Protein AF-A0A226D0B5-F1 (afdb_monomer_lite)

pLDDT: mean 80.81, std 23.77, range [35.12, 98.88]

InterPro domains:
  IPR019545 DM13 domain [PF10517] (75-176)
  IPR019545 DM13 domain [PS51549] (74-177)
  IPR019545 DM13 domain [SM00686] (78-183)
  IPR052126 Spindle_Organization_and_Thrombomodulin [PTHR24036] (70-185)

Sequence (186 aa):
MLSSLLLLPRGAVLAVGVALLVAVVVDGGVRRSPRAAKPQHHQLLITEYVSLPQPAVSPLLLAASPIATPVIIGQFTGLAHKVSSGTVTIKDSRTISIKNFNYDGAGPDAYFLVGTGEPNAQGRKIPNENGGYEVLEGYENQDIELLLPADLTWKDVDYLSVYCISFHHNFGYIQIPKGINVPEYQ

Structure (mmCIF, N/CA/C/O backbone):
data_AF-A0A226D0B5-F1
#
_entry.id   AF-A0A226D0B5-F1
#
loop_
_atom_site.group_PDB
_atom_site.id
_atom_site.type_symbol
_atom_site.label_atom_id
_atom_site.label_alt_id
_atom_site.label_comp_id
_atom_site.label_asym_id
_atom_site.label_entity_id
_atom_site.label_seq_id
_atom_site.pdbx_PDB_ins_code
_atom_site.Cartn_x
_atom_site.Cartn_y
_atom_site.Cartn_z
_atom_site.occupancy
_atom_site.B_iso_or_equiv
_atom_site.auth_seq_id
_atom_site.auth_comp_id
_atom_site.auth_asym_id
_atom_site.auth_atom_id
_atom_site.pdbx_PDB_model_num
ATOM 1 N N . MET A 1 1 ? -67.988 -27.407 1.654 1.00 41.31 1 MET A N 1
ATOM 2 C CA . MET A 1 1 ? -67.522 -28.379 2.663 1.00 41.31 1 MET A CA 1
ATOM 3 C C . MET A 1 1 ? -66.496 -27.689 3.550 1.00 41.31 1 MET A C 1
ATOM 5 O O . MET A 1 1 ? -65.660 -27.001 2.991 1.00 41.31 1 MET A O 1
ATOM 9 N N . LEU A 1 2 ? -66.690 -27.811 4.872 1.00 39.16 2 LEU A N 1
ATOM 10 C CA . LEU A 1 2 ? -65.828 -27.549 6.050 1.00 39.16 2 LEU A CA 1
ATOM 11 C C . LEU A 1 2 ? -64.667 -26.529 5.937 1.00 39.16 2 LEU A C 1
ATOM 13 O O . LEU A 1 2 ? -63.809 -26.653 5.079 1.00 39.16 2 LEU A O 1
ATOM 17 N N . SER A 1 3 ? -64.618 -25.460 6.744 1.00 38.12 3 SER A N 1
ATOM 18 C CA . SER A 1 3 ? -64.330 -25.391 8.203 1.00 38.12 3 SER A CA 1
ATOM 19 C C . SER A 1 3 ? -62.935 -25.867 8.619 1.00 38.12 3 SER A C 1
ATOM 21 O O . SER A 1 3 ? -62.661 -27.061 8.548 1.00 38.12 3 SER A O 1
ATOM 23 N N . SER A 1 4 ? -62.132 -24.922 9.139 1.00 41.25 4 SER A N 1
ATOM 24 C CA . SER A 1 4 ? -61.188 -24.968 10.293 1.00 41.25 4 SER A CA 1
ATOM 25 C C . SER A 1 4 ? -60.222 -23.779 10.119 1.00 41.25 4 SER A C 1
ATOM 27 O O . SER A 1 4 ? -59.439 -23.778 9.180 1.00 41.25 4 SER A O 1
ATOM 29 N N . LEU A 1 5 ? -60.351 -22.617 10.769 1.00 47.66 5 LEU A N 1
ATOM 30 C CA . LEU A 1 5 ? -60.228 -22.269 12.194 1.00 47.66 5 LEU A CA 1
ATOM 31 C C . LEU A 1 5 ? -58.980 -22.850 12.889 1.00 47.66 5 LEU A C 1
ATOM 33 O O . LEU A 1 5 ? -58.982 -24.012 13.279 1.00 47.66 5 LEU A O 1
ATOM 37 N N . LEU A 1 6 ? -57.971 -21.997 13.116 1.00 40.81 6 LEU A N 1
ATOM 38 C CA . LEU A 1 6 ? -56.987 -22.121 14.199 1.00 40.81 6 LEU A CA 1
ATOM 39 C C . LEU A 1 6 ? -56.583 -20.720 14.722 1.00 40.81 6 LEU A C 1
ATOM 41 O O . LEU A 1 6 ? -56.669 -19.725 14.007 1.00 40.81 6 LEU A O 1
ATOM 45 N N . LEU A 1 7 ? -56.221 -20.676 16.004 1.00 39.78 7 LEU A N 1
ATOM 46 C CA . LEU A 1 7 ? -56.332 -19.597 17.000 1.00 39.78 7 LEU A CA 1
ATOM 47 C C . LEU A 1 7 ? -55.000 -18.843 17.295 1.00 39.78 7 LEU A C 1
ATOM 49 O O . LEU A 1 7 ? -54.001 -19.521 17.483 1.00 39.78 7 LEU A O 1
ATOM 53 N N . LEU A 1 8 ? -55.075 -17.498 17.461 1.00 42.72 8 LEU A N 1
ATOM 54 C CA . LEU A 1 8 ? -54.523 -16.563 18.511 1.00 42.72 8 LEU A CA 1
ATOM 55 C C . LEU A 1 8 ? -53.014 -16.579 18.940 1.00 42.72 8 LEU A C 1
ATOM 57 O O . LEU A 1 8 ? -52.390 -17.620 18.789 1.00 42.72 8 LEU A O 1
ATOM 61 N N . PRO A 1 9 ? -52.401 -15.484 19.511 1.00 46.22 9 PRO A N 1
ATOM 62 C CA . PRO A 1 9 ? -52.933 -14.514 20.514 1.00 46.22 9 PRO A CA 1
ATOM 63 C C . PRO A 1 9 ? -52.706 -12.996 20.238 1.00 46.22 9 PRO A C 1
ATOM 65 O O . PRO A 1 9 ? -51.761 -12.591 19.578 1.00 46.22 9 PRO A O 1
ATOM 68 N N . ARG A 1 10 ? -53.683 -12.121 20.545 1.00 50.03 10 ARG A N 1
ATOM 69 C CA . ARG A 1 10 ? -53.857 -11.252 21.748 1.00 50.03 10 ARG A CA 1
ATOM 70 C C . ARG A 1 10 ? -52.667 -10.346 22.116 1.00 50.03 10 ARG A C 1
ATOM 72 O O . ARG A 1 10 ? -51.724 -10.805 22.746 1.00 50.03 10 ARG A O 1
ATOM 79 N N . GLY A 1 11 ? -52.813 -9.038 21.865 1.00 46.03 11 GLY A N 1
ATOM 80 C CA . GLY A 1 11 ? -51.954 -8.010 22.467 1.00 46.03 11 GLY A CA 1
ATOM 81 C C . GLY A 1 11 ? -51.978 -6.640 21.784 1.00 46.03 11 GLY A C 1
ATOM 82 O O . GLY A 1 11 ? -50.940 -6.176 21.341 1.00 46.03 11 GLY A O 1
ATOM 83 N N . ALA A 1 12 ? -53.133 -5.975 21.699 1.00 45.69 12 ALA A N 1
ATOM 84 C CA . ALA A 1 12 ? -53.183 -4.542 21.399 1.00 45.69 12 ALA A CA 1
ATOM 85 C C . ALA A 1 12 ? -54.279 -3.904 22.255 1.00 45.69 12 ALA A C 1
ATOM 87 O O . ALA A 1 12 ? -55.467 -4.045 21.969 1.00 45.69 12 ALA A O 1
ATOM 88 N N . VAL A 1 13 ? -53.881 -3.255 23.350 1.00 41.09 13 VAL A N 1
ATOM 89 C CA . VAL A 1 13 ? -54.774 -2.378 24.109 1.00 41.09 13 VAL A CA 1
ATOM 90 C C . VAL A 1 13 ? -54.622 -0.986 23.516 1.00 41.09 13 VAL A C 1
ATOM 92 O O . VAL A 1 13 ? -53.577 -0.351 23.622 1.00 41.09 13 VAL A O 1
ATOM 95 N N . LEU A 1 14 ? -55.681 -0.564 22.834 1.00 36.75 14 LEU A N 1
ATOM 96 C CA . LEU A 1 14 ? -55.874 0.769 22.292 1.00 36.75 14 LEU A CA 1
ATOM 97 C C . LEU A 1 14 ? -56.015 1.747 23.471 1.00 36.75 14 LEU A C 1
ATOM 99 O O . LEU A 1 14 ? -56.958 1.636 24.255 1.00 36.75 14 LEU A O 1
ATOM 103 N N . ALA A 1 15 ? -55.082 2.685 23.625 1.00 42.16 15 ALA A N 1
ATOM 104 C CA . ALA A 1 15 ? -55.216 3.755 24.606 1.00 42.16 15 ALA A CA 1
ATOM 105 C C . ALA A 1 15 ? -56.269 4.762 24.113 1.00 42.16 15 ALA A C 1
ATOM 107 O O . ALA A 1 15 ? -56.034 5.511 23.168 1.00 42.16 15 ALA A O 1
ATOM 108 N N . VAL A 1 16 ? -57.438 4.761 24.755 1.00 42.31 16 VAL A N 1
ATOM 109 C CA . VAL A 1 16 ? -58.465 5.804 24.635 1.00 42.31 16 VAL A CA 1
ATOM 110 C C . VAL A 1 16 ? -58.532 6.534 25.976 1.00 42.31 16 VAL A C 1
ATOM 112 O O . VAL A 1 16 ? -58.774 5.911 27.006 1.00 42.31 16 VAL A O 1
ATOM 115 N N . GLY A 1 17 ? -58.323 7.848 25.966 1.00 35.12 17 GLY A N 1
ATOM 116 C CA . GLY A 1 17 ? -58.452 8.726 27.137 1.00 35.12 17 GLY A CA 1
ATOM 117 C C . GLY A 1 17 ? -58.309 10.184 26.700 1.00 35.12 17 GLY A C 1
ATOM 118 O O . GLY A 1 17 ? -57.200 10.692 26.630 1.00 35.12 17 GLY A O 1
ATOM 119 N N . VAL A 1 18 ? -59.334 10.739 26.046 1.00 38.88 18 VAL A N 1
ATOM 120 C CA . VAL A 1 18 ? -60.347 11.660 26.608 1.00 38.88 18 VAL A CA 1
ATOM 121 C C . VAL A 1 18 ? -59.739 12.985 27.085 1.00 38.88 18 VAL A C 1
ATOM 123 O O . VAL A 1 18 ? -59.138 13.084 28.149 1.00 38.88 18 VAL A O 1
ATOM 126 N N . ALA A 1 19 ? -59.944 14.009 26.253 1.00 42.47 19 ALA A N 1
ATOM 127 C CA . ALA A 1 19 ? -59.617 15.405 26.497 1.00 42.47 19 ALA A CA 1
ATOM 128 C C . ALA A 1 19 ? -60.553 16.031 27.545 1.00 42.47 19 ALA A C 1
ATOM 130 O O . ALA A 1 19 ? -61.762 15.800 27.503 1.00 42.47 19 ALA A O 1
ATOM 131 N N . LEU A 1 20 ? -60.017 16.894 28.416 1.00 38.34 20 LEU A N 1
ATOM 132 C CA . LEU A 1 20 ? -60.822 17.838 29.192 1.00 38.34 20 LEU A CA 1
ATOM 133 C C . LEU A 1 20 ? -60.446 19.270 28.800 1.00 38.34 20 LEU A C 1
ATOM 135 O O . LEU A 1 20 ? -59.337 19.740 29.042 1.00 38.34 20 LEU A O 1
ATOM 139 N N . LEU A 1 21 ? -61.402 19.928 28.150 1.00 38.84 21 LEU A N 1
ATOM 140 C CA . LEU A 1 21 ? -61.381 21.328 27.750 1.00 38.84 21 LEU A CA 1
ATOM 141 C C . LEU A 1 21 ? -61.688 22.187 28.987 1.00 38.84 21 LEU A C 1
ATOM 143 O O . LEU A 1 21 ? -62.732 22.000 29.609 1.00 38.84 21 LEU A O 1
ATOM 147 N N . VAL A 1 22 ? -60.822 23.139 29.339 1.00 41.59 22 VAL A N 1
ATOM 148 C CA . VAL A 1 22 ? -61.142 24.172 30.338 1.00 41.59 22 VAL A CA 1
ATOM 149 C C . VAL A 1 22 ? -61.440 25.464 29.586 1.00 41.59 22 VAL A C 1
ATOM 151 O O . VAL A 1 22 ? -60.531 26.121 29.085 1.00 41.59 22 VAL A O 1
ATOM 154 N N . ALA A 1 23 ? -62.720 25.819 29.479 1.00 44.62 23 ALA A N 1
ATOM 155 C CA . ALA A 1 23 ? -63.137 27.145 29.037 1.00 44.62 23 ALA A CA 1
ATOM 156 C C . ALA A 1 23 ? -63.203 28.071 30.261 1.00 44.62 23 ALA A C 1
ATOM 158 O O . ALA A 1 23 ? -63.994 27.842 31.174 1.00 44.62 23 ALA A O 1
ATOM 159 N N . VAL A 1 24 ? -62.371 29.113 30.278 1.00 41.84 24 VAL A N 1
ATOM 160 C CA . VAL A 1 24 ? -62.454 30.217 31.243 1.00 41.84 24 VAL A CA 1
ATOM 161 C C . VAL A 1 24 ? -63.237 31.349 30.577 1.00 41.84 24 VAL A C 1
ATOM 163 O O . VAL A 1 24 ? -62.773 31.927 29.598 1.00 41.84 24 VAL A O 1
ATOM 166 N N . VAL A 1 25 ? -64.429 31.656 31.089 1.00 47.19 25 VAL A N 1
ATOM 167 C CA . VAL A 1 25 ? -65.210 32.852 30.730 1.00 47.19 25 VAL A CA 1
ATOM 168 C C . VAL A 1 25 ? -65.090 33.840 31.888 1.00 47.19 25 VAL A C 1
ATOM 170 O O . VAL A 1 25 ? -65.386 33.481 33.026 1.00 47.19 25 VAL A O 1
ATOM 173 N N . VAL A 1 26 ? -64.642 35.067 31.604 1.00 41.56 26 VAL A N 1
ATOM 174 C CA . VAL A 1 26 ? -64.504 36.153 32.588 1.00 41.56 26 VAL A CA 1
ATOM 175 C C . VAL A 1 26 ? -65.587 37.214 32.373 1.00 41.56 26 VAL A C 1
ATOM 177 O O . VAL A 1 26 ? -65.660 37.832 31.318 1.00 41.56 26 VAL A O 1
ATOM 180 N N . ASP A 1 27 ? -66.394 37.337 33.427 1.00 40.62 27 ASP A N 1
ATOM 181 C CA . ASP A 1 27 ? -67.121 38.456 34.050 1.00 40.62 27 ASP A CA 1
ATOM 182 C C . ASP A 1 27 ? -67.780 39.608 33.265 1.00 40.62 27 ASP A C 1
ATOM 184 O O . ASP A 1 27 ? -67.204 40.251 32.390 1.00 40.62 27 ASP A O 1
ATOM 188 N N . GLY A 1 28 ? -68.971 39.970 33.760 1.00 37.59 28 GLY A N 1
ATOM 189 C CA . GLY A 1 28 ? -69.564 41.289 33.579 1.00 37.59 28 GLY A CA 1
ATOM 190 C C . GLY A 1 28 ? -71.066 41.352 33.880 1.00 37.59 28 GLY A C 1
ATOM 191 O O . GLY A 1 28 ? -71.871 41.200 32.968 1.00 37.59 28 GLY A O 1
ATOM 192 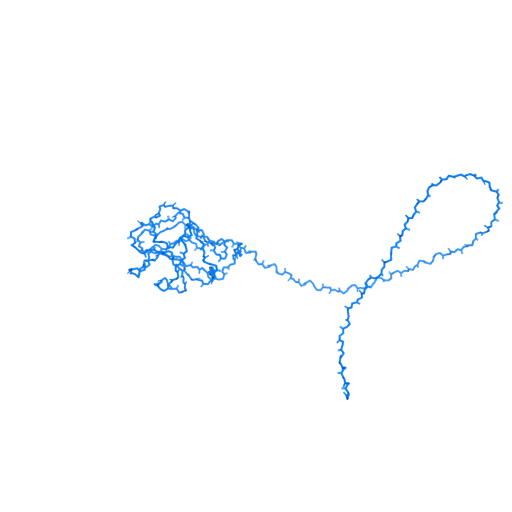N N . GLY A 1 29 ? -71.456 41.692 35.121 1.00 35.34 29 GLY A N 1
ATOM 193 C CA . GLY A 1 29 ? -72.685 42.486 35.341 1.00 35.34 29 GLY A CA 1
ATOM 194 C C . GLY A 1 29 ? -73.710 42.036 36.396 1.00 35.34 29 GLY A C 1
ATOM 195 O O . GLY A 1 29 ? -74.764 41.510 36.071 1.00 35.34 29 GLY A O 1
ATOM 196 N N . VAL A 1 30 ? -73.430 42.360 37.664 1.00 45.38 30 VAL A N 1
ATOM 197 C CA . VAL A 1 30 ? -74.308 42.965 38.702 1.00 45.38 30 VAL A CA 1
ATOM 198 C C . VAL A 1 30 ? -75.850 42.813 38.559 1.00 45.38 30 VAL A C 1
ATOM 200 O O . VAL A 1 30 ? -76.463 43.521 37.765 1.00 45.38 30 VAL A O 1
ATOM 203 N N . ARG A 1 31 ? -76.510 42.085 39.488 1.00 43.94 31 ARG A N 1
ATOM 204 C CA . ARG A 1 31 ? -77.449 42.620 40.525 1.00 43.94 31 ARG A CA 1
ATOM 205 C C . ARG A 1 31 ? -78.295 41.542 41.248 1.00 43.94 31 ARG A C 1
ATOM 207 O O . ARG A 1 31 ? -79.089 40.849 40.635 1.00 43.94 31 ARG A O 1
ATOM 214 N N . ARG A 1 32 ? -78.238 41.643 42.590 1.00 42.06 32 ARG A N 1
ATOM 215 C CA . ARG A 1 32 ? -79.270 41.404 43.636 1.00 42.06 32 ARG A CA 1
ATOM 216 C C . ARG A 1 32 ? -79.592 39.962 44.108 1.00 42.06 32 ARG A C 1
ATOM 218 O O . ARG A 1 32 ? -80.227 39.169 43.434 1.00 42.06 32 ARG A O 1
ATOM 225 N N . SER A 1 33 ? -79.204 39.746 45.373 1.00 44.16 33 SER A N 1
ATOM 226 C CA . SER A 1 33 ? -79.661 38.791 46.415 1.00 44.16 33 SER A CA 1
ATOM 227 C C . SER A 1 33 ? -81.192 38.828 46.668 1.00 44.16 33 SER A C 1
ATOM 229 O O . SER A 1 33 ? -81.802 39.777 46.167 1.00 44.16 33 SER A O 1
ATOM 231 N N . PRO A 1 34 ? -81.835 37.982 47.527 1.00 52.34 34 PRO A N 1
ATOM 232 C CA . PRO A 1 34 ? -81.396 36.782 48.289 1.00 52.34 34 PRO A CA 1
ATOM 233 C C . PRO A 1 34 ? -82.353 35.561 48.177 1.00 52.34 34 PRO A C 1
ATOM 235 O O . PRO A 1 34 ? -83.551 35.740 47.994 1.00 52.34 34 PRO A O 1
ATOM 238 N N . ARG A 1 35 ? -81.889 34.337 48.495 1.00 42.03 35 ARG A N 1
ATOM 239 C CA . ARG A 1 35 ? -82.441 33.508 49.604 1.00 42.03 35 ARG A CA 1
ATOM 240 C C . ARG A 1 35 ? -81.651 32.211 49.795 1.00 42.03 35 ARG A C 1
ATOM 242 O O . ARG A 1 35 ? -81.318 31.520 48.843 1.00 42.03 35 ARG A O 1
ATOM 249 N N . ALA A 1 36 ? -81.384 31.909 51.061 1.00 47.81 36 ALA A N 1
ATOM 250 C CA . ALA A 1 36 ? -80.623 30.770 51.547 1.00 47.81 36 ALA A CA 1
ATOM 251 C C . ALA A 1 36 ? -81.313 29.417 51.299 1.00 47.81 36 ALA A C 1
ATOM 253 O O . ALA A 1 36 ? -82.500 29.262 51.587 1.00 47.81 36 ALA A O 1
ATOM 254 N N . ALA A 1 37 ? -80.526 28.423 50.880 1.00 50.53 37 ALA A N 1
ATOM 255 C CA . ALA A 1 37 ? -80.849 27.006 50.995 1.00 50.53 37 ALA A CA 1
ATOM 256 C C . ALA A 1 37 ? -79.619 26.234 51.521 1.00 50.53 37 ALA A C 1
ATOM 258 O O . ALA A 1 37 ? -78.475 26.554 51.218 1.00 50.53 37 ALA A O 1
ATOM 259 N N . LYS A 1 38 ? -79.916 25.279 52.400 1.00 43.06 38 LYS A N 1
ATOM 260 C CA . LYS A 1 38 ? -79.102 24.600 53.425 1.00 43.06 38 LYS A CA 1
ATOM 261 C C . LYS A 1 38 ? -77.944 23.735 52.867 1.00 43.06 38 LYS A C 1
ATOM 263 O O . LYS A 1 38 ? -78.128 23.129 51.814 1.00 43.06 38 LYS A O 1
ATOM 268 N N . PRO A 1 39 ? -76.799 23.596 53.572 1.00 45.53 39 PRO A N 1
ATOM 269 C CA . PRO A 1 39 ? -75.673 22.794 53.094 1.00 45.53 39 PRO A CA 1
ATOM 270 C C . PRO A 1 39 ? -75.923 21.299 53.341 1.00 45.53 39 PRO A C 1
ATOM 272 O O . PRO A 1 39 ? -76.329 20.899 54.432 1.00 45.53 39 PRO A O 1
ATOM 275 N N . GLN A 1 40 ? -75.676 20.469 52.328 1.00 44.78 40 GLN A N 1
ATOM 276 C CA . GLN A 1 40 ? -75.661 19.009 52.439 1.00 44.78 40 GLN A CA 1
ATOM 277 C C . GLN A 1 40 ? -74.201 18.551 52.437 1.00 44.78 40 GLN A C 1
ATOM 279 O O . GLN A 1 40 ? -73.508 18.670 51.427 1.00 44.78 40 GLN A O 1
ATOM 284 N N . HIS A 1 41 ? -73.747 18.053 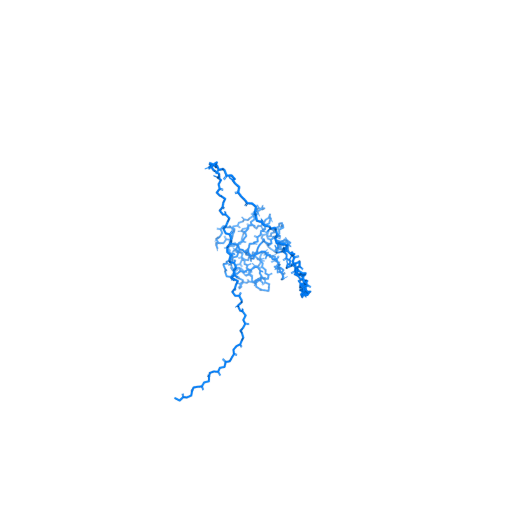53.586 1.00 52.19 41 HIS A N 1
ATOM 285 C CA . HIS A 1 41 ? -72.447 17.413 53.774 1.00 52.19 41 HIS A CA 1
ATOM 286 C C . HIS A 1 41 ? -72.266 16.274 52.763 1.00 52.19 41 HIS A C 1
ATOM 288 O O . HIS A 1 41 ? -72.920 15.243 52.882 1.00 52.19 41 HIS A O 1
ATOM 294 N N . HIS A 1 42 ? -71.362 16.438 51.798 1.00 48.31 42 HIS A N 1
ATOM 295 C CA . HIS A 1 42 ? -70.842 15.319 51.017 1.00 48.31 42 HIS A CA 1
ATOM 296 C C . HIS A 1 42 ? -69.380 15.112 51.396 1.00 48.31 42 HIS A C 1
ATOM 298 O O . HIS A 1 42 ? -68.488 15.857 50.998 1.00 48.31 42 HIS A O 1
ATOM 304 N N . GLN A 1 43 ? -69.180 14.107 52.245 1.00 57.09 43 GLN A N 1
ATOM 305 C CA . GLN A 1 43 ? -67.894 13.539 52.613 1.00 57.09 43 GLN A CA 1
ATOM 306 C C . GLN A 1 43 ? -67.198 13.031 51.340 1.00 57.09 43 GLN A C 1
ATOM 308 O O . GLN A 1 43 ? -67.706 12.118 50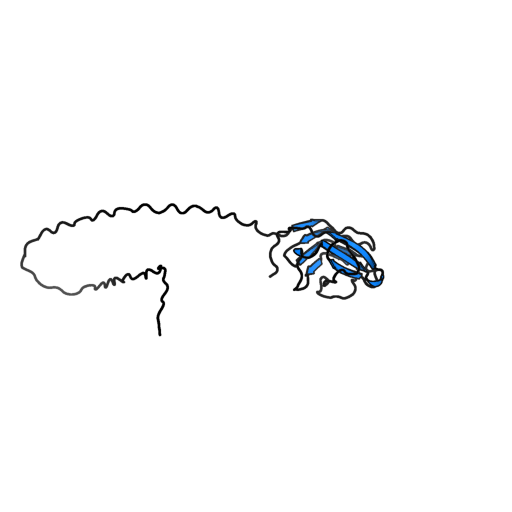.689 1.00 57.09 43 GLN A O 1
ATOM 313 N N . LEU A 1 44 ? -66.046 13.605 50.976 1.00 55.06 44 LEU A N 1
ATOM 314 C CA . LEU A 1 44 ? -65.191 13.024 49.940 1.00 55.06 44 LEU A CA 1
ATOM 315 C C . LEU A 1 44 ? -64.559 11.738 50.487 1.00 55.06 44 LEU A C 1
ATOM 317 O O . LEU A 1 44 ? -63.838 11.765 51.486 1.00 55.06 44 LEU A O 1
ATOM 321 N N . LEU A 1 45 ? -64.830 10.618 49.820 1.00 57.53 45 LEU A N 1
ATOM 322 C CA . LEU A 1 45 ? -64.115 9.364 50.017 1.00 57.53 45 LEU A CA 1
ATOM 323 C C . LEU A 1 45 ? -62.798 9.443 49.238 1.00 57.53 45 LEU A C 1
ATOM 325 O O . LEU A 1 45 ? -62.789 9.444 48.008 1.00 57.53 45 LEU A O 1
ATOM 329 N N . ILE A 1 46 ? -61.684 9.532 49.961 1.00 56.28 46 ILE A N 1
ATOM 330 C CA . ILE A 1 46 ? -60.349 9.329 49.400 1.00 56.28 46 ILE A CA 1
ATOM 331 C C . ILE A 1 46 ? -60.220 7.853 49.014 1.00 56.28 46 ILE A C 1
ATOM 333 O O . ILE A 1 46 ? -60.300 6.966 49.857 1.00 56.28 46 ILE A O 1
ATOM 337 N N . THR A 1 47 ? -60.093 7.579 47.718 1.00 54.31 47 THR A N 1
ATOM 338 C CA . THR A 1 47 ? -59.808 6.223 47.240 1.00 54.31 47 THR A CA 1
ATOM 339 C C . THR A 1 47 ? -58.305 6.012 47.348 1.00 54.31 47 THR A C 1
ATOM 341 O O . THR A 1 47 ? -57.537 6.695 46.670 1.00 54.31 47 THR A O 1
ATOM 344 N N . GLU A 1 48 ? -57.878 5.108 48.226 1.00 60.81 48 GLU A N 1
ATOM 345 C CA . GLU A 1 48 ? -56.477 4.710 48.323 1.00 60.81 48 GLU A CA 1
ATOM 346 C C . GLU A 1 48 ? -56.064 3.964 47.050 1.00 60.81 48 GLU A C 1
ATOM 348 O O . GLU A 1 48 ? -56.647 2.948 46.669 1.00 60.81 48 GLU A O 1
ATOM 353 N N . TYR A 1 49 ? -55.061 4.503 46.363 1.00 60.62 49 TYR A N 1
ATOM 354 C CA . TYR A 1 49 ? -54.501 3.921 45.152 1.00 60.62 49 TYR A CA 1
ATOM 355 C C . TYR A 1 49 ? -53.440 2.889 45.560 1.00 60.62 49 TYR A C 1
ATOM 357 O O . TYR A 1 49 ? -52.319 3.243 45.925 1.00 60.62 49 TYR A O 1
ATOM 365 N N . VAL A 1 50 ? -53.798 1.604 45.551 1.00 59.34 50 VAL A N 1
ATOM 366 C CA . VAL A 1 50 ? -52.864 0.508 45.853 1.00 59.34 50 VAL A CA 1
ATOM 367 C C . VAL A 1 50 ? -51.863 0.379 44.701 1.00 59.34 50 VAL A C 1
ATOM 369 O O . VAL A 1 50 ? -52.228 0.021 43.582 1.00 59.34 50 VAL A O 1
ATOM 372 N N . SER A 1 51 ? -50.595 0.697 44.967 1.00 64.12 51 SER A N 1
ATOM 373 C CA . SER A 1 51 ? -49.505 0.578 43.993 1.00 64.12 51 SER A CA 1
ATOM 374 C C . SER A 1 51 ? -49.200 -0.897 43.710 1.00 64.12 51 SER A C 1
ATOM 376 O O . SER A 1 51 ? -48.823 -1.644 44.614 1.00 64.12 51 SER A O 1
ATOM 378 N N . LEU A 1 52 ? -49.375 -1.328 42.459 1.00 70.12 52 LEU A N 1
ATOM 379 C CA . LEU A 1 52 ? -48.982 -2.665 42.008 1.00 70.12 52 LEU A CA 1
ATOM 380 C C . LEU A 1 52 ? -47.446 -2.759 41.921 1.00 70.12 52 LEU A C 1
ATOM 382 O O . LEU A 1 52 ? -46.818 -1.840 41.387 1.00 70.12 52 LEU A O 1
ATOM 386 N N . PRO A 1 53 ? -46.819 -3.859 42.383 1.00 66.25 53 PRO A N 1
ATOM 387 C CA . PRO A 1 53 ? -45.382 -4.053 42.232 1.00 66.25 53 PRO A CA 1
ATOM 388 C C . PRO A 1 53 ? -45.034 -4.166 40.743 1.00 66.25 53 PRO A C 1
ATOM 390 O O . PRO A 1 53 ? -45.559 -5.026 40.034 1.00 66.25 53 PRO A O 1
ATOM 393 N N . GLN A 1 54 ? -44.159 -3.283 40.256 1.00 68.88 54 GLN A N 1
ATOM 394 C CA . GLN A 1 54 ? -43.677 -3.357 38.877 1.00 68.88 54 GLN A CA 1
ATOM 395 C C . GLN A 1 54 ? -42.839 -4.633 38.685 1.00 68.88 54 GLN A C 1
ATOM 397 O O . GLN A 1 54 ? -42.039 -4.964 39.566 1.00 68.88 54 GLN A O 1
ATOM 402 N N . PRO A 1 55 ? -42.988 -5.362 37.561 1.00 61.84 55 PRO A N 1
ATOM 403 C CA . PRO A 1 55 ? -42.130 -6.502 37.280 1.00 61.84 55 PRO A CA 1
ATOM 404 C C . PRO A 1 55 ? -40.689 -6.010 37.130 1.00 61.84 55 PRO A C 1
ATOM 406 O O . PRO A 1 55 ? -40.424 -5.049 36.408 1.00 61.84 55 PRO A O 1
ATOM 409 N N . ALA A 1 56 ? -39.762 -6.672 37.823 1.00 69.88 56 ALA A N 1
ATOM 410 C CA . ALA A 1 56 ? -38.337 -6.414 37.701 1.00 69.88 56 ALA A CA 1
ATOM 411 C C . ALA A 1 56 ? -37.900 -6.702 36.257 1.00 69.88 56 ALA A C 1
ATOM 413 O O . ALA A 1 56 ? -37.673 -7.849 35.876 1.00 69.88 56 ALA A O 1
ATOM 414 N N . VAL A 1 57 ? -37.812 -5.655 35.439 1.00 65.94 57 VAL A N 1
ATOM 415 C CA . VAL A 1 57 ? -37.125 -5.716 34.152 1.00 65.94 57 VAL A CA 1
ATOM 416 C C . VAL A 1 57 ? -35.664 -6.031 34.446 1.00 65.94 57 VAL A C 1
ATOM 418 O O . VAL A 1 57 ? -34.956 -5.233 35.057 1.00 65.94 57 VAL A O 1
ATOM 421 N N . SER A 1 58 ? -35.222 -7.236 34.084 1.00 60.41 58 SER A N 1
ATOM 422 C CA . SER A 1 58 ? -33.812 -7.595 34.184 1.00 60.41 58 SER A CA 1
ATOM 423 C C . SER A 1 58 ? -33.001 -6.560 33.403 1.00 60.41 58 SER A C 1
ATOM 425 O O . SER A 1 58 ? -33.310 -6.334 32.229 1.00 60.41 58 SER A O 1
ATOM 427 N N . PRO A 1 59 ? -31.980 -5.924 34.004 1.00 62.66 59 PRO A N 1
ATOM 428 C CA . PRO A 1 59 ? -31.058 -5.105 33.245 1.00 62.66 59 PRO A CA 1
ATOM 429 C C . PRO A 1 59 ? -30.235 -6.073 32.400 1.00 62.66 59 PRO A C 1
ATOM 431 O O . PRO A 1 59 ? -29.233 -6.625 32.851 1.00 62.66 59 PRO A O 1
ATOM 434 N N . LEU A 1 60 ? -30.711 -6.355 31.187 1.00 61.22 60 LEU A N 1
ATOM 435 C CA . LEU A 1 60 ? -29.895 -6.998 30.175 1.00 61.22 60 LEU A CA 1
ATOM 436 C C . LEU A 1 60 ? -28.715 -6.048 29.974 1.00 61.22 60 LEU A C 1
ATOM 438 O O . LEU A 1 60 ? -28.893 -4.922 29.510 1.00 61.22 60 LEU A O 1
ATOM 442 N N . LEU A 1 61 ? -27.542 -6.466 30.442 1.00 57.88 61 LEU A N 1
ATOM 443 C CA . LEU A 1 61 ? -26.297 -5.731 30.316 1.00 57.88 61 LEU A CA 1
ATOM 444 C C . LEU A 1 61 ? -26.102 -5.410 28.833 1.00 57.88 61 LEU A C 1
ATOM 446 O O . LEU A 1 61 ? -25.759 -6.288 28.043 1.00 57.88 61 LEU A O 1
ATOM 450 N N . LEU A 1 62 ? -26.372 -4.162 28.451 1.00 59.62 62 LEU A N 1
ATOM 451 C CA . LEU A 1 62 ? -26.036 -3.638 27.140 1.00 59.62 62 LEU A CA 1
ATOM 452 C C . LEU A 1 62 ? -24.510 -3.564 27.106 1.00 59.62 62 LEU A C 1
ATOM 454 O O . LEU A 1 62 ? -23.917 -2.553 27.476 1.00 59.62 62 LEU A O 1
ATOM 458 N N . ALA A 1 63 ? -23.861 -4.674 26.759 1.00 61.50 63 ALA A N 1
ATOM 459 C CA . ALA A 1 63 ? -22.455 -4.659 26.415 1.00 61.50 63 ALA A CA 1
ATOM 460 C C . ALA A 1 63 ? -22.327 -3.702 25.226 1.00 61.50 63 ALA A C 1
ATOM 462 O O . ALA A 1 63 ? -22.780 -4.012 24.125 1.00 61.50 63 ALA A O 1
ATOM 463 N N . ALA A 1 64 ? -21.803 -2.501 25.467 1.00 61.62 64 ALA A N 1
ATOM 464 C CA . ALA A 1 64 ? -21.494 -1.573 24.396 1.00 61.62 64 ALA A CA 1
ATOM 465 C C . ALA A 1 64 ? -20.493 -2.275 23.471 1.00 61.62 64 ALA A C 1
ATOM 467 O O . ALA A 1 64 ? -19.397 -2.633 23.908 1.00 61.62 64 ALA A O 1
ATOM 468 N N . SER A 1 65 ? -20.883 -2.528 22.218 1.00 60.31 65 SER A N 1
ATOM 469 C CA . SER A 1 65 ? -19.951 -3.004 21.197 1.00 60.31 65 SER A CA 1
ATOM 470 C C . SER A 1 65 ? -18.740 -2.066 21.168 1.00 60.31 65 SER A C 1
ATOM 472 O O . SER A 1 65 ? -18.933 -0.848 21.259 1.00 60.31 65 SER A O 1
ATOM 474 N N . PRO A 1 66 ? -17.503 -2.587 21.075 1.00 73.75 66 PRO A N 1
ATOM 475 C CA . PRO A 1 66 ? -16.323 -1.735 21.031 1.00 73.75 66 PRO A CA 1
ATOM 476 C C . PRO A 1 66 ? -16.470 -0.740 19.878 1.00 73.75 66 PRO A C 1
ATOM 478 O O . PRO A 1 66 ? -16.714 -1.140 18.738 1.00 73.75 66 PRO A O 1
ATOM 481 N N . ILE A 1 67 ? -16.357 0.553 20.194 1.00 79.62 67 ILE A N 1
ATOM 482 C CA . ILE A 1 67 ? -16.439 1.633 19.209 1.00 79.62 67 ILE A CA 1
ATOM 483 C C . ILE A 1 67 ? -15.353 1.375 18.166 1.00 79.62 67 ILE A C 1
ATOM 485 O O . ILE A 1 67 ? -14.183 1.227 18.513 1.00 79.62 67 ILE A O 1
ATOM 489 N N . ALA A 1 68 ? -15.756 1.268 16.904 1.00 91.69 68 ALA A N 1
ATOM 490 C CA . ALA A 1 68 ? -14.831 1.036 15.810 1.00 91.69 68 ALA A CA 1
ATOM 491 C C . ALA A 1 68 ? -13.954 2.282 15.602 1.00 91.69 68 ALA A C 1
ATOM 493 O O . ALA A 1 68 ? -14.465 3.403 15.562 1.00 91.69 68 ALA A O 1
ATOM 494 N N . THR A 1 69 ? -12.638 2.101 15.491 1.00 93.69 69 THR A N 1
ATOM 495 C CA . THR A 1 69 ? -11.664 3.205 15.403 1.00 93.69 69 THR A CA 1
ATOM 496 C C . THR A 1 69 ? -10.584 2.908 14.370 1.00 93.69 69 THR A C 1
ATOM 498 O O . THR A 1 69 ? -10.322 1.734 14.111 1.00 93.69 69 THR A O 1
ATOM 501 N N . PRO A 1 70 ? -9.901 3.931 13.824 1.00 96.69 70 PRO A N 1
ATOM 502 C CA . PRO A 1 70 ? -8.709 3.721 13.011 1.00 96.69 70 PRO A CA 1
ATOM 503 C C . PRO A 1 70 ? -7.647 2.878 13.733 1.00 96.69 70 PRO A C 1
ATOM 505 O O . PRO A 1 70 ? -7.453 3.020 14.942 1.00 96.69 70 PRO A O 1
ATOM 508 N N . VAL A 1 71 ? -6.939 2.026 12.990 1.00 97.69 71 VAL A N 1
ATOM 509 C CA . VAL A 1 71 ? -5.941 1.086 13.525 1.00 97.69 71 VAL A CA 1
ATOM 510 C C . VAL A 1 71 ? -4.588 1.314 12.858 1.00 97.69 71 VAL A C 1
ATOM 512 O O . VAL A 1 71 ? -4.482 1.259 11.635 1.00 97.69 71 VAL A O 1
ATOM 515 N N . ILE A 1 72 ? -3.541 1.526 13.658 1.00 98.38 72 ILE A N 1
ATOM 516 C CA . ILE A 1 72 ? -2.150 1.579 13.184 1.00 98.38 72 ILE A CA 1
ATOM 517 C C . ILE A 1 72 ? -1.630 0.150 13.017 1.00 98.38 72 ILE A C 1
ATOM 519 O O . ILE A 1 72 ? -1.717 -0.645 13.952 1.00 98.38 72 ILE A O 1
ATOM 523 N N . ILE A 1 73 ? -1.063 -0.163 11.851 1.00 98.25 73 ILE A N 1
ATOM 524 C CA . ILE A 1 73 ? -0.624 -1.526 11.502 1.00 98.25 73 ILE A CA 1
ATOM 525 C C . ILE A 1 73 ? 0.887 -1.651 11.257 1.00 98.25 73 ILE A C 1
ATOM 527 O O . ILE A 1 73 ? 1.377 -2.738 10.969 1.00 98.25 73 ILE A O 1
ATOM 531 N N . GLY A 1 74 ? 1.642 -0.560 11.411 1.00 98.31 74 GLY A N 1
ATOM 532 C CA . GLY A 1 74 ? 3.099 -0.558 11.280 1.00 98.31 74 GLY A CA 1
ATOM 533 C C . GLY A 1 74 ? 3.570 0.231 10.067 1.00 98.31 74 GLY A C 1
ATOM 534 O O . GLY A 1 74 ? 3.139 1.363 9.877 1.00 98.31 74 GLY A O 1
ATOM 535 N N . GLN A 1 75 ? 4.504 -0.335 9.306 1.00 98.69 75 GLN A N 1
ATOM 536 C CA . GLN A 1 75 ? 5.193 0.305 8.179 1.00 98.69 75 GLN A CA 1
ATOM 537 C C . GLN A 1 75 ? 5.423 -0.734 7.072 1.00 98.69 75 GLN A C 1
ATOM 539 O O . GLN A 1 75 ? 5.403 -1.938 7.344 1.00 98.69 75 GLN A O 1
ATOM 544 N N . PHE A 1 76 ? 5.659 -0.292 5.837 1.00 98.75 76 PHE A N 1
ATOM 545 C CA . PHE A 1 76 ? 6.022 -1.192 4.743 1.00 98.75 76 PHE A CA 1
ATOM 546 C C . PHE A 1 76 ? 7.346 -1.909 5.022 1.00 98.75 76 PHE A C 1
ATOM 548 O O . PHE A 1 76 ? 8.351 -1.296 5.383 1.00 98.75 76 PHE A O 1
ATOM 555 N N . THR A 1 77 ? 7.358 -3.214 4.769 1.00 98.75 77 THR A N 1
ATOM 556 C CA . THR A 1 77 ? 8.579 -4.003 4.616 1.00 98.75 77 THR A CA 1
ATOM 557 C C . THR A 1 77 ? 9.070 -3.848 3.183 1.00 98.75 77 THR A C 1
ATOM 559 O O . THR A 1 77 ? 8.449 -4.356 2.248 1.00 98.75 77 THR A O 1
ATOM 562 N N . GLY A 1 78 ? 10.174 -3.125 3.007 1.00 98.50 78 GLY A N 1
ATOM 563 C CA . GLY A 1 78 ? 10.838 -2.963 1.717 1.00 98.50 78 GLY A CA 1
ATOM 564 C C . GLY A 1 78 ? 11.661 -4.186 1.329 1.00 98.50 78 GLY A C 1
ATOM 565 O O . GLY A 1 78 ? 12.422 -4.702 2.145 1.00 98.50 78 GLY A O 1
ATOM 566 N N . LEU A 1 79 ? 11.537 -4.624 0.077 1.00 98.38 79 LEU A N 1
ATOM 567 C CA . LEU A 1 79 ? 12.307 -5.736 -0.493 1.00 98.38 79 LEU A CA 1
ATOM 568 C C . LEU A 1 79 ? 13.197 -5.278 -1.655 1.00 98.38 79 LEU A C 1
ATOM 570 O O . LEU A 1 79 ? 14.308 -5.774 -1.822 1.00 98.38 79 LEU A O 1
ATOM 574 N N . ALA A 1 80 ? 12.725 -4.313 -2.444 1.00 98.19 80 ALA A N 1
ATOM 575 C CA . ALA A 1 80 ? 13.439 -3.742 -3.575 1.00 98.19 80 ALA A CA 1
ATOM 576 C C . ALA A 1 80 ? 12.954 -2.312 -3.857 1.00 98.19 80 ALA A C 1
ATOM 578 O O . ALA A 1 80 ? 11.985 -1.834 -3.268 1.00 98.19 80 ALA A O 1
ATOM 579 N N . HIS A 1 81 ? 13.642 -1.625 -4.771 1.00 98.25 81 HIS A N 1
ATOM 580 C CA . HIS A 1 81 ? 13.183 -0.359 -5.352 1.00 98.25 81 HIS A CA 1
ATOM 581 C C . HIS A 1 81 ? 12.834 0.747 -4.342 1.00 98.25 81 HIS A C 1
ATOM 583 O O . HIS A 1 81 ? 11.938 1.562 -4.552 1.00 98.25 81 HIS A O 1
ATOM 589 N N . LYS A 1 82 ? 13.541 0.750 -3.205 1.00 98.44 82 LYS A N 1
ATOM 590 C CA . LYS A 1 82 ? 13.379 1.712 -2.104 1.00 98.44 82 LYS A CA 1
ATOM 591 C C . LYS A 1 82 ? 11.952 1.810 -1.543 1.00 98.44 82 LYS A C 1
ATOM 593 O O . LYS A 1 82 ? 11.617 2.831 -0.943 1.00 98.44 82 LYS A O 1
ATOM 598 N N . VAL A 1 83 ? 11.143 0.753 -1.679 1.00 98.81 83 VAL A N 1
ATOM 599 C CA . VAL A 1 83 ? 9.816 0.712 -1.055 1.00 98.81 83 VAL A CA 1
ATOM 600 C C . VAL A 1 83 ? 9.968 0.818 0.456 1.00 98.81 83 VAL A C 1
ATOM 602 O O . VAL A 1 83 ? 10.593 -0.027 1.090 1.00 98.81 83 VAL A O 1
ATOM 605 N N . SER A 1 84 ? 9.420 1.876 1.035 1.00 98.81 84 SER A N 1
ATOM 606 C CA . SER A 1 84 ? 9.417 2.109 2.478 1.00 98.81 84 SER A CA 1
ATOM 607 C C . SER A 1 84 ? 8.317 3.099 2.836 1.00 98.81 84 SER A C 1
ATOM 609 O O . SER A 1 84 ? 7.787 3.799 1.974 1.00 98.81 84 SER A O 1
ATOM 611 N N . SER A 1 85 ? 7.949 3.149 4.110 1.00 98.88 85 SER A N 1
ATOM 612 C CA . SER A 1 85 ? 6.981 4.116 4.612 1.00 98.88 85 SER A CA 1
ATOM 613 C C . SER A 1 85 ? 7.271 4.451 6.066 1.00 98.88 85 SER A C 1
ATOM 615 O O . SER A 1 85 ? 7.927 3.680 6.759 1.00 98.88 85 SER A O 1
ATOM 617 N N . GLY A 1 86 ? 6.706 5.556 6.538 1.00 98.75 86 GLY A N 1
ATOM 618 C CA . GLY A 1 86 ? 6.363 5.740 7.941 1.00 98.75 86 GLY A CA 1
ATOM 619 C C . GLY A 1 86 ? 5.089 4.969 8.304 1.00 98.75 86 GLY A C 1
ATOM 620 O O . GLY A 1 86 ? 4.783 3.916 7.738 1.00 98.75 86 GLY A O 1
ATOM 621 N N . THR A 1 87 ? 4.336 5.502 9.265 1.00 98.69 87 THR A N 1
ATOM 622 C CA . THR A 1 87 ? 3.141 4.858 9.824 1.00 98.69 87 THR A CA 1
ATOM 623 C C . THR A 1 87 ? 2.063 4.581 8.777 1.00 98.69 87 THR A C 1
ATOM 625 O O . THR A 1 87 ? 1.660 5.471 8.028 1.00 98.69 87 THR A O 1
ATOM 628 N N . VAL A 1 88 ? 1.535 3.359 8.804 1.00 98.88 88 VAL A N 1
ATOM 629 C CA . VAL A 1 88 ? 0.362 2.922 8.050 1.00 98.88 88 VAL A CA 1
ATOM 630 C C . VAL A 1 88 ? -0.822 2.746 8.997 1.00 98.88 88 VAL A C 1
ATOM 632 O O . VAL A 1 88 ? -0.717 2.065 10.022 1.00 98.88 88 VAL A O 1
ATOM 635 N N . THR A 1 89 ? -1.954 3.343 8.631 1.00 98.81 89 THR A N 1
ATOM 636 C CA . THR A 1 89 ? -3.185 3.354 9.426 1.00 98.81 89 THR A CA 1
ATOM 637 C C . THR A 1 89 ? -4.375 2.964 8.563 1.00 98.81 89 THR A C 1
ATOM 639 O O . THR A 1 89 ? -4.673 3.637 7.579 1.00 98.81 89 THR A O 1
ATOM 642 N N . ILE A 1 90 ? -5.108 1.930 8.964 1.00 98.69 90 ILE A N 1
ATOM 643 C CA . ILE A 1 90 ? -6.417 1.606 8.391 1.00 98.69 90 ILE A CA 1
ATOM 644 C C . ILE A 1 90 ? -7.441 2.547 9.025 1.00 98.69 90 ILE A C 1
ATOM 646 O O . ILE A 1 90 ? -7.629 2.517 10.242 1.00 98.69 90 ILE A O 1
ATOM 650 N N . LYS A 1 91 ? -8.059 3.417 8.223 1.00 98.38 91 LYS A N 1
ATOM 651 C CA . LYS A 1 91 ? -8.961 4.473 8.715 1.00 98.38 91 LYS A CA 1
ATOM 652 C C . LYS A 1 91 ? -10.393 3.970 8.878 1.00 98.38 91 LYS A C 1
ATOM 654 O O . LYS A 1 91 ? -11.025 4.256 9.890 1.00 98.38 91 LYS A O 1
ATOM 659 N N . ASP A 1 92 ? -10.864 3.215 7.895 1.00 98.38 92 ASP A N 1
ATOM 660 C CA . ASP A 1 92 ? -12.205 2.633 7.804 1.00 98.38 92 ASP A CA 1
ATOM 661 C C . ASP A 1 92 ? -12.137 1.319 7.001 1.00 98.38 92 ASP A C 1
ATOM 663 O O . ASP A 1 92 ? -11.044 0.829 6.713 1.00 98.38 92 ASP A O 1
ATOM 667 N N . SER A 1 93 ? -13.277 0.717 6.654 1.00 98.19 93 SER A N 1
ATOM 668 C CA . SER A 1 93 ? -13.331 -0.576 5.966 1.00 98.19 93 SER A CA 1
ATOM 669 C C . SER A 1 93 ? -12.694 -0.594 4.569 1.00 98.19 93 SER A C 1
ATOM 671 O O . SER A 1 93 ? -12.373 -1.685 4.092 1.00 98.19 93 SER A O 1
ATOM 673 N N . ARG A 1 94 ? -12.445 0.562 3.932 1.00 98.56 94 ARG A N 1
ATOM 674 C CA . ARG A 1 94 ? -11.901 0.664 2.561 1.00 98.56 94 ARG A CA 1
ATOM 675 C C . ARG A 1 94 ? -10.736 1.641 2.395 1.00 98.56 94 ARG A C 1
ATOM 677 O O . ARG A 1 94 ? -10.033 1.546 1.393 1.00 98.56 94 ARG A O 1
ATOM 684 N N . THR A 1 95 ? -10.470 2.508 3.367 1.00 98.75 95 THR A N 1
ATOM 685 C CA . THR A 1 95 ? -9.417 3.532 3.293 1.00 98.75 95 THR A CA 1
ATOM 686 C C . THR A 1 95 ? -8.218 3.184 4.170 1.00 98.75 95 THR A C 1
ATOM 688 O O . THR A 1 95 ? -8.362 2.914 5.367 1.00 98.75 95 THR A O 1
ATOM 691 N N . ILE A 1 96 ? -7.017 3.250 3.598 1.00 98.81 96 ILE A N 1
ATOM 692 C CA . ILE A 1 96 ? -5.746 3.156 4.327 1.00 98.81 96 ILE A CA 1
ATOM 693 C C . ILE A 1 96 ? -4.914 4.412 4.071 1.00 98.81 96 ILE A C 1
ATOM 695 O O . ILE A 1 96 ? -4.851 4.899 2.947 1.00 98.81 96 ILE A O 1
ATOM 699 N N . SER A 1 97 ? -4.275 4.942 5.111 1.00 98.88 97 SER A N 1
ATOM 700 C CA . SER A 1 97 ? -3.312 6.041 5.009 1.00 98.88 97 SER A CA 1
ATOM 701 C C . SER A 1 97 ? -1.901 5.516 5.225 1.00 98.88 97 SER A C 1
ATOM 703 O O . SER A 1 97 ? -1.667 4.732 6.145 1.00 98.88 97 SER A O 1
ATOM 705 N N . ILE A 1 98 ? -0.969 5.962 4.388 1.00 98.88 98 ILE A N 1
ATOM 706 C CA . ILE A 1 98 ? 0.443 5.587 4.412 1.00 98.88 98 ILE A CA 1
ATOM 707 C C . ILE A 1 98 ? 1.243 6.884 4.492 1.00 98.88 98 ILE A C 1
ATOM 709 O O . ILE A 1 98 ? 1.172 7.727 3.599 1.00 98.88 98 ILE A O 1
ATOM 713 N N . LYS A 1 99 ? 1.988 7.062 5.582 1.00 98.88 99 LYS A N 1
ATOM 714 C CA . LYS A 1 99 ? 2.828 8.243 5.794 1.00 98.88 99 LYS A CA 1
ATOM 715 C C . LYS A 1 99 ? 4.212 8.054 5.202 1.00 98.88 99 LYS A C 1
ATOM 717 O O . LYS A 1 99 ? 4.741 6.948 5.253 1.00 98.88 99 LYS A O 1
ATOM 722 N N . ASN A 1 100 ? 4.805 9.133 4.691 1.00 98.75 100 ASN A N 1
ATOM 723 C CA . ASN A 1 100 ? 6.180 9.174 4.175 1.00 98.75 100 ASN A CA 1
ATOM 724 C C . ASN A 1 100 ? 6.528 7.989 3.254 1.00 98.75 100 ASN A C 1
ATOM 726 O O . ASN A 1 100 ? 7.567 7.346 3.414 1.00 98.75 100 ASN A O 1
ATOM 730 N N . PHE A 1 101 ? 5.626 7.661 2.334 1.00 98.88 101 PHE A N 1
ATOM 731 C CA . PHE A 1 101 ? 5.805 6.588 1.373 1.00 98.88 101 PHE A CA 1
ATOM 732 C C . PHE A 1 101 ? 6.902 6.938 0.365 1.00 98.88 101 PHE A C 1
ATOM 734 O O . PHE A 1 101 ? 6.994 8.070 -0.116 1.00 98.88 101 PHE A O 1
ATOM 741 N N . ASN A 1 102 ? 7.742 5.953 0.067 1.00 98.88 102 ASN A N 1
ATOM 742 C CA . ASN A 1 102 ? 8.841 6.053 -0.877 1.00 98.88 102 ASN A CA 1
ATOM 743 C C . ASN A 1 102 ? 8.829 4.839 -1.810 1.00 98.88 102 ASN A C 1
ATOM 745 O O . ASN A 1 102 ? 8.599 3.718 -1.360 1.00 98.88 102 ASN A O 1
ATOM 749 N N . TYR A 1 103 ? 9.116 5.071 -3.087 1.00 98.81 103 TYR A N 1
ATOM 750 C CA . TYR A 1 103 ? 9.328 4.063 -4.128 1.00 98.81 103 TYR A CA 1
ATOM 751 C C . TYR A 1 103 ? 10.100 4.730 -5.272 1.00 98.81 103 TYR A C 1
ATOM 753 O O . TYR A 1 103 ? 9.763 5.837 -5.672 1.00 98.81 103 TYR A O 1
ATOM 761 N N . ASP A 1 104 ? 11.147 4.101 -5.806 1.00 98.56 104 ASP A N 1
ATOM 762 C CA . ASP A 1 104 ? 12.039 4.766 -6.770 1.00 98.56 104 ASP A CA 1
ATOM 763 C C . ASP A 1 104 ? 11.497 4.884 -8.207 1.00 98.56 104 ASP A C 1
ATOM 765 O O . ASP A 1 104 ? 12.156 5.496 -9.048 1.00 98.56 104 ASP A O 1
ATOM 769 N N . GLY A 1 105 ? 10.322 4.316 -8.501 1.00 98.25 105 GLY A N 1
ATOM 770 C CA . GLY A 1 105 ? 9.694 4.386 -9.824 1.00 98.25 105 GLY A CA 1
ATOM 771 C C . GLY A 1 105 ? 10.372 3.533 -10.903 1.00 98.25 105 GLY A C 1
ATOM 772 O O . GLY A 1 105 ? 10.002 3.614 -12.069 1.00 98.25 105 GLY A O 1
ATOM 773 N N . ALA A 1 106 ? 11.370 2.707 -10.563 1.00 98.00 106 ALA A N 1
ATOM 774 C CA . ALA A 1 106 ? 12.152 1.971 -11.562 1.00 98.00 106 ALA A CA 1
ATOM 775 C C . ALA A 1 106 ? 11.478 0.680 -12.070 1.00 98.00 106 ALA A C 1
ATOM 777 O O . ALA A 1 106 ? 12.043 -0.041 -12.895 1.00 98.00 106 ALA A O 1
ATOM 778 N N . GLY A 1 107 ? 10.287 0.348 -11.571 1.00 97.00 107 GLY A N 1
ATOM 779 C CA . GLY A 1 107 ? 9.520 -0.808 -12.023 1.00 97.00 107 GLY A CA 1
ATOM 780 C C . GLY A 1 107 ? 8.721 -0.472 -13.278 1.00 97.00 107 GLY A C 1
ATOM 781 O O . GLY A 1 107 ? 7.869 0.405 -13.214 1.00 97.00 107 GLY A O 1
ATOM 782 N N . PRO A 1 108 ? 8.906 -1.191 -14.397 1.00 97.62 108 PRO A N 1
ATOM 783 C CA . PRO A 1 108 ? 8.224 -0.855 -15.649 1.00 97.62 108 PRO A CA 1
ATOM 784 C C . PRO A 1 108 ? 6.717 -1.153 -15.636 1.00 97.62 108 PRO A C 1
ATOM 786 O O . PRO A 1 108 ? 6.014 -0.758 -16.560 1.00 97.62 108 PRO A O 1
ATOM 789 N N . ASP A 1 109 ? 6.237 -1.904 -14.640 1.00 98.12 109 ASP A N 1
ATOM 790 C CA . ASP A 1 109 ? 4.871 -2.431 -14.580 1.00 98.12 109 ASP A CA 1
ATOM 791 C C . ASP A 1 109 ? 4.444 -2.697 -13.120 1.00 98.12 109 ASP A C 1
ATOM 793 O O . ASP A 1 109 ? 3.980 -3.788 -12.771 1.00 98.12 109 ASP A O 1
ATOM 797 N N . ALA A 1 110 ? 4.715 -1.725 -12.239 1.00 98.69 110 ALA A N 1
ATOM 798 C CA . ALA A 1 110 ? 4.441 -1.782 -10.802 1.00 98.69 110 ALA A CA 1
ATOM 799 C C . ALA A 1 110 ? 3.076 -1.183 -10.433 1.00 98.69 110 ALA A C 1
ATOM 801 O O . ALA A 1 110 ? 2.688 -0.151 -10.972 1.00 98.69 110 ALA A O 1
ATOM 802 N N . TYR A 1 111 ? 2.374 -1.815 -9.487 1.00 98.88 111 TYR A N 1
ATOM 803 C CA . TYR A 1 111 ? 1.046 -1.408 -9.007 1.00 98.88 111 TYR A CA 1
ATOM 804 C C . TYR A 1 111 ? 0.892 -1.666 -7.508 1.00 98.88 111 TYR A C 1
ATOM 806 O O . TYR A 1 111 ? 1.608 -2.497 -6.939 1.00 98.88 111 TYR A O 1
ATOM 814 N N . PHE A 1 112 ? -0.110 -1.033 -6.894 1.00 98.88 112 PHE A N 1
ATOM 815 C CA . PHE A 1 112 ? -0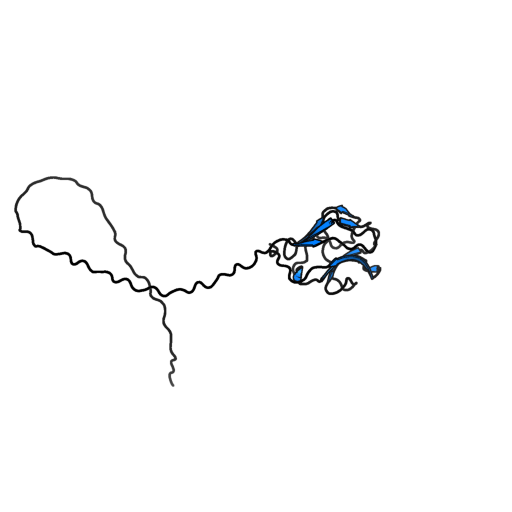.627 -1.478 -5.604 1.00 98.88 112 PHE A CA 1
ATOM 816 C C . PHE A 1 112 ? -1.481 -2.733 -5.793 1.00 98.88 112 PHE A C 1
ATOM 818 O O . PHE A 1 112 ? -2.484 -2.721 -6.513 1.00 98.88 112 PHE A O 1
ATOM 825 N N . LEU A 1 113 ? -1.077 -3.825 -5.149 1.00 98.81 113 LEU A N 1
ATOM 826 C CA . LEU A 1 113 ? -1.774 -5.106 -5.151 1.00 98.81 113 LEU A CA 1
ATOM 827 C C . LEU A 1 113 ? -2.224 -5.482 -3.745 1.00 98.81 113 LEU A C 1
ATOM 829 O O . LEU A 1 113 ? -1.494 -5.295 -2.774 1.00 98.81 113 LEU A O 1
ATOM 833 N N . VAL A 1 114 ? -3.390 -6.108 -3.662 1.00 98.88 114 VAL A N 1
ATOM 834 C CA . VAL A 1 114 ? -3.909 -6.742 -2.446 1.00 98.88 114 VAL A CA 1
ATOM 835 C C . VAL A 1 114 ? -4.334 -8.175 -2.739 1.00 98.88 114 VAL A C 1
ATOM 837 O O . VAL A 1 114 ? -4.640 -8.525 -3.879 1.00 98.88 114 VAL A O 1
ATOM 8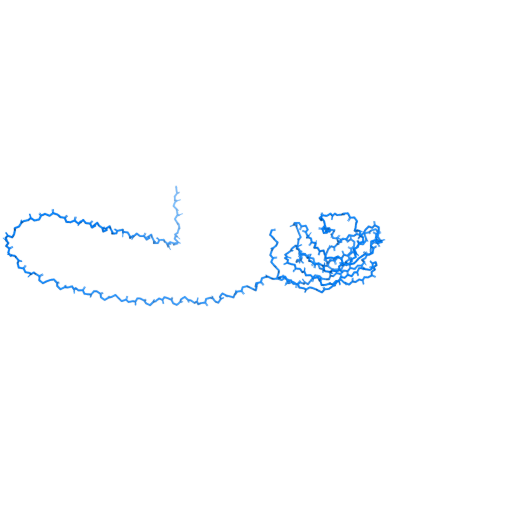40 N N . GLY A 1 115 ? -4.367 -9.025 -1.725 1.00 98.50 115 GLY A N 1
ATOM 841 C CA . GLY A 1 115 ? -4.775 -10.418 -1.883 1.00 98.50 115 GLY A CA 1
ATOM 842 C C . GLY A 1 115 ? -4.710 -11.181 -0.571 1.00 98.50 115 GLY A C 1
ATOM 843 O O . GLY A 1 115 ? -4.401 -10.601 0.467 1.00 98.50 115 GLY A O 1
ATOM 844 N N . THR A 1 116 ? -5.015 -12.474 -0.620 1.00 98.19 116 THR A N 1
ATOM 845 C CA . THR A 1 116 ? -4.903 -13.398 0.518 1.00 98.19 116 THR A CA 1
ATOM 846 C C . THR A 1 116 ? -3.583 -14.168 0.470 1.00 98.19 116 THR A C 1
ATOM 848 O O . THR A 1 116 ? -3.067 -14.434 -0.617 1.00 98.19 116 THR A O 1
ATOM 851 N N . GLY A 1 117 ? -3.073 -14.600 1.620 1.00 97.38 117 GLY A N 1
ATOM 852 C CA . GLY A 1 117 ? -1.768 -15.235 1.758 1.00 97.38 117 GLY A CA 1
ATOM 853 C C . GLY A 1 117 ? -0.624 -14.234 1.603 1.00 97.38 117 GLY A C 1
ATOM 854 O O . GLY A 1 117 ? -0.663 -13.140 2.157 1.00 97.38 117 GLY A O 1
ATOM 855 N N . GLU A 1 118 ? 0.397 -14.616 0.839 1.00 97.75 118 GLU A N 1
ATOM 856 C CA . GLU A 1 118 ? 1.573 -13.780 0.582 1.00 97.75 118 GLU A CA 1
ATOM 857 C C . GLU A 1 118 ? 1.478 -13.053 -0.769 1.00 97.75 118 GLU A C 1
ATOM 859 O O . GLU A 1 118 ? 0.878 -13.597 -1.705 1.00 97.75 118 GLU A O 1
ATOM 864 N N . PRO A 1 119 ? 2.111 -11.871 -0.921 1.00 98.25 119 PRO A N 1
ATOM 865 C CA . PRO A 1 119 ? 2.131 -11.125 -2.175 1.00 98.25 119 PRO A CA 1
ATOM 866 C C . PRO A 1 119 ? 2.554 -11.958 -3.386 1.00 98.25 119 PRO A C 1
ATOM 868 O O . PRO A 1 119 ? 3.665 -12.488 -3.450 1.00 98.25 119 PRO A O 1
ATOM 871 N N . ASN A 1 120 ? 1.671 -12.040 -4.377 1.00 97.69 120 ASN A N 1
ATOM 872 C CA . ASN A 1 120 ? 1.885 -12.802 -5.603 1.00 97.69 120 ASN A CA 1
ATOM 873 C C . ASN A 1 120 ? 1.192 -12.142 -6.807 1.00 97.69 120 ASN A C 1
ATOM 875 O O . ASN A 1 120 ? 0.398 -11.211 -6.660 1.00 97.69 120 ASN A O 1
ATOM 879 N N . ALA A 1 121 ? 1.489 -12.648 -8.006 1.00 96.56 121 ALA A N 1
ATOM 880 C CA . ALA A 1 121 ? 1.004 -12.088 -9.267 1.00 96.56 121 ALA A CA 1
ATOM 881 C C . ALA A 1 121 ? -0.507 -12.259 -9.500 1.00 96.56 121 ALA A C 1
ATOM 883 O O . ALA A 1 121 ? -1.061 -11.604 -10.378 1.00 96.56 121 ALA A O 1
ATOM 884 N N . GLN A 1 122 ? -1.178 -13.123 -8.734 1.00 97.19 122 GLN A N 1
ATOM 885 C CA . GLN A 1 122 ? -2.634 -13.280 -8.756 1.00 97.19 122 GLN A CA 1
ATOM 886 C C . GLN A 1 122 ? -3.339 -12.271 -7.837 1.00 97.19 122 GLN A C 1
ATOM 888 O O . GLN A 1 122 ? -4.569 -12.234 -7.800 1.00 97.19 122 GLN A O 1
ATOM 893 N N . GLY A 1 123 ? -2.578 -11.443 -7.111 1.00 97.94 123 GLY A N 1
ATOM 894 C CA . GLY A 1 123 ? -3.111 -10.324 -6.350 1.00 97.94 123 GLY A CA 1
ATOM 895 C C . GLY A 1 123 ? -3.925 -9.368 -7.222 1.00 97.94 123 GLY A C 1
ATOM 896 O O . GLY A 1 123 ? -3.666 -9.164 -8.409 1.00 97.94 123 GLY A O 1
ATOM 897 N N . ARG A 1 124 ? -4.929 -8.750 -6.611 1.00 98.50 124 ARG A N 1
ATOM 898 C CA . ARG A 1 124 ? -5.813 -7.796 -7.264 1.00 98.50 124 ARG A CA 1
ATOM 899 C C . ARG A 1 124 ? -5.191 -6.406 -7.238 1.00 98.50 124 ARG A C 1
ATOM 901 O O . ARG A 1 124 ? -4.861 -5.900 -6.168 1.00 98.50 124 ARG A O 1
ATOM 908 N N . LYS A 1 125 ? -5.091 -5.770 -8.407 1.00 98.62 125 LYS A N 1
ATOM 909 C CA . LYS A 1 125 ? -4.736 -4.348 -8.510 1.00 98.62 125 LYS A CA 1
ATOM 910 C C . LYS A 1 125 ? -5.805 -3.488 -7.836 1.00 98.62 125 LYS A C 1
ATOM 912 O O . LYS A 1 125 ? -7.001 -3.714 -8.049 1.00 98.62 125 LYS A O 1
ATOM 917 N N . ILE A 1 126 ? -5.376 -2.490 -7.076 1.00 98.81 126 ILE A N 1
ATOM 918 C CA . ILE A 1 126 ? -6.241 -1.449 -6.510 1.00 98.81 126 ILE A CA 1
ATOM 919 C C . ILE A 1 126 ? -5.837 -0.082 -7.071 1.00 98.81 126 ILE A C 1
ATOM 921 O O . ILE A 1 126 ? -4.726 0.038 -7.595 1.00 98.81 126 ILE A O 1
ATOM 925 N N . PRO A 1 127 ? -6.715 0.931 -6.987 1.00 98.81 127 PRO A N 1
ATOM 926 C CA . PRO A 1 127 ? -6.363 2.271 -7.416 1.00 98.81 127 PRO A CA 1
ATOM 927 C C . PRO A 1 127 ? -5.183 2.845 -6.622 1.00 98.81 127 PRO A C 1
ATOM 929 O O . PRO A 1 127 ? -5.024 2.548 -5.434 1.00 98.81 127 PRO A O 1
ATOM 932 N N . ASN A 1 128 ? -4.394 3.701 -7.266 1.00 98.75 128 ASN A N 1
ATOM 933 C CA . ASN A 1 128 ? -3.460 4.598 -6.589 1.00 98.75 128 ASN A CA 1
ATOM 934 C C . ASN A 1 128 ? -4.208 5.744 -5.877 1.00 98.75 128 ASN A C 1
ATOM 936 O O . ASN A 1 128 ? -5.441 5.805 -5.867 1.00 98.75 128 ASN A O 1
ATOM 940 N N . GLU A 1 129 ? -3.465 6.675 -5.285 1.00 98.56 129 GLU A N 1
ATOM 941 C CA . GLU A 1 129 ? -4.015 7.802 -4.527 1.00 98.56 129 GLU A CA 1
ATOM 942 C C . GLU A 1 129 ? -4.848 8.780 -5.371 1.00 98.56 129 GLU A C 1
ATOM 944 O O . GLU A 1 129 ? -5.693 9.493 -4.834 1.00 98.56 129 GLU A O 1
ATOM 949 N N . ASN A 1 130 ? -4.664 8.776 -6.695 1.00 98.06 130 ASN A N 1
ATOM 950 C CA . ASN A 1 130 ? -5.442 9.579 -7.640 1.00 98.06 130 ASN A CA 1
ATOM 951 C C . ASN A 1 130 ? -6.673 8.826 -8.180 1.00 98.06 130 ASN A C 1
ATOM 953 O O . ASN A 1 130 ? -7.405 9.353 -9.020 1.00 98.06 130 ASN A O 1
ATOM 957 N N . GLY A 1 131 ? -6.918 7.595 -7.715 1.00 98.06 131 GLY A N 1
ATOM 958 C CA . GLY A 1 131 ? -7.999 6.732 -8.197 1.00 98.06 131 GLY A CA 1
ATOM 959 C C . GLY A 1 131 ? -7.695 6.024 -9.524 1.00 98.06 131 GLY A C 1
ATOM 960 O O . GLY A 1 131 ? -8.595 5.420 -10.111 1.00 98.06 131 GLY A O 1
ATOM 961 N N . GLY A 1 132 ? -6.450 6.095 -9.996 1.00 97.69 132 GLY A N 1
ATOM 962 C CA . GLY A 1 132 ? -5.976 5.513 -11.247 1.00 97.69 132 GLY A CA 1
ATOM 963 C C . GLY A 1 132 ? -5.427 4.090 -11.103 1.00 97.69 132 GLY A C 1
ATOM 964 O O . GLY A 1 132 ? -5.105 3.636 -10.009 1.00 97.69 132 GLY A O 1
ATOM 965 N N . TYR A 1 133 ? -5.332 3.371 -12.223 1.00 98.19 133 TYR A N 1
ATOM 966 C CA . TYR A 1 133 ? -4.808 1.993 -12.314 1.00 98.19 133 TYR A CA 1
ATOM 967 C C . TYR A 1 133 ? -3.567 1.894 -13.216 1.00 98.19 133 TYR A C 1
ATOM 969 O O . TYR A 1 133 ? -3.175 0.802 -13.633 1.00 98.19 133 TYR A O 1
ATOM 977 N N . GLU A 1 134 ? -2.989 3.036 -13.568 1.00 98.31 134 GLU A N 1
ATOM 978 C CA . GLU A 1 134 ? -1.737 3.163 -14.298 1.00 98.31 134 GLU A CA 1
ATOM 979 C C . GLU A 1 134 ? -0.541 2.615 -13.508 1.00 98.31 134 GLU A C 1
ATOM 981 O O . GLU A 1 134 ? -0.616 2.349 -12.306 1.00 98.31 134 GLU A O 1
ATOM 986 N N . VAL A 1 135 ? 0.568 2.409 -14.223 1.00 98.62 135 VAL A N 1
ATOM 987 C CA . VAL A 1 135 ? 1.847 2.034 -13.616 1.00 98.62 135 VAL A CA 1
ATOM 988 C C . VAL A 1 135 ? 2.257 3.115 -12.620 1.00 98.62 135 VAL A C 1
ATOM 990 O O . VAL A 1 135 ? 2.179 4.303 -12.927 1.00 98.62 135 VAL A O 1
ATOM 993 N N . LEU A 1 136 ? 2.698 2.692 -11.438 1.00 98.62 136 LEU A N 1
ATOM 994 C CA . LEU A 1 136 ? 3.137 3.596 -10.385 1.00 98.62 136 LEU A CA 1
ATOM 995 C C . LEU A 1 136 ? 4.362 4.399 -10.815 1.00 98.62 136 LEU A C 1
ATOM 997 O O . LEU A 1 136 ? 5.368 3.840 -11.258 1.00 98.62 136 LEU A O 1
ATOM 1001 N N . GLU A 1 137 ? 4.287 5.706 -10.599 1.00 97.94 137 GLU A N 1
ATOM 1002 C CA . GLU A 1 137 ? 5.439 6.595 -10.674 1.00 97.94 137 GLU A CA 1
ATOM 1003 C C . GLU A 1 137 ? 6.284 6.501 -9.391 1.00 97.94 137 GLU A C 1
ATOM 1005 O O . GLU A 1 137 ? 5.973 5.755 -8.459 1.00 97.94 137 GLU A O 1
ATOM 1010 N N . GLY A 1 138 ? 7.397 7.233 -9.348 1.00 98.31 138 GLY A N 1
ATOM 1011 C CA . GLY A 1 138 ? 8.214 7.331 -8.142 1.00 98.31 138 GLY A CA 1
ATOM 1012 C C . GLY A 1 138 ? 7.521 8.146 -7.047 1.00 98.31 138 GLY A C 1
ATOM 1013 O O . GLY A 1 138 ? 6.908 9.173 -7.323 1.00 98.31 138 GLY A O 1
ATOM 1014 N N . TYR A 1 139 ? 7.686 7.712 -5.800 1.00 98.75 139 TYR A N 1
ATOM 1015 C CA . TYR A 1 139 ? 7.214 8.400 -4.601 1.00 98.75 139 TYR A CA 1
ATOM 1016 C C . TYR A 1 139 ? 8.421 8.830 -3.760 1.00 98.75 139 TYR A C 1
ATOM 1018 O O . TYR A 1 139 ? 9.316 8.022 -3.497 1.00 98.75 139 TYR A O 1
ATOM 1026 N N . GLU A 1 140 ? 8.433 10.081 -3.295 1.00 98.62 140 GLU A N 1
ATOM 1027 C CA . GLU A 1 140 ? 9.483 10.620 -2.421 1.00 98.62 140 GLU A CA 1
ATOM 1028 C C . GLU A 1 140 ? 8.865 11.285 -1.183 1.00 98.62 140 GLU A C 1
ATOM 1030 O O . GLU A 1 140 ? 8.382 12.414 -1.232 1.00 98.62 140 GLU A O 1
ATOM 1035 N N . ASN A 1 141 ? 8.889 10.571 -0.055 1.00 98.50 141 ASN A N 1
ATOM 1036 C CA . ASN A 1 141 ? 8.351 11.002 1.240 1.00 98.50 141 ASN A CA 1
ATOM 1037 C C . ASN A 1 141 ? 6.903 11.520 1.196 1.00 98.50 141 ASN A C 1
ATOM 1039 O O . ASN A 1 141 ? 6.548 12.449 1.925 1.00 98.50 141 ASN A O 1
ATOM 1043 N N . GLN A 1 142 ? 6.055 10.906 0.375 1.00 98.69 142 GLN A N 1
ATOM 1044 C CA . GLN A 1 142 ? 4.680 11.354 0.171 1.00 98.69 142 GLN A CA 1
ATOM 1045 C C . GLN A 1 142 ? 3.713 10.718 1.171 1.00 98.69 142 GLN A C 1
ATOM 1047 O O . GLN A 1 142 ? 3.788 9.529 1.471 1.00 98.69 142 GLN A O 1
ATOM 1052 N N . ASP A 1 143 ? 2.771 11.511 1.670 1.00 98.81 143 ASP A N 1
ATOM 1053 C CA . ASP A 1 143 ? 1.630 11.000 2.424 1.00 98.81 143 ASP A CA 1
ATOM 1054 C C . ASP A 1 143 ? 0.512 10.656 1.442 1.00 98.81 143 ASP A C 1
ATOM 1056 O O . ASP A 1 143 ? -0.009 11.548 0.774 1.00 98.81 143 ASP A O 1
ATOM 1060 N N . ILE A 1 144 ? 0.131 9.382 1.377 1.00 98.81 144 ILE A N 1
ATOM 1061 C CA . ILE A 1 144 ? -0.885 8.899 0.438 1.00 98.81 144 ILE A CA 1
ATOM 1062 C C . ILE A 1 144 ? -2.037 8.211 1.164 1.00 98.81 144 ILE A C 1
ATOM 1064 O O . ILE A 1 144 ? -1.883 7.675 2.267 1.00 98.81 144 ILE A O 1
ATOM 1068 N N . GLU A 1 145 ? -3.205 8.221 0.530 1.00 98.75 145 GLU A N 1
ATOM 1069 C CA . GLU A 1 145 ? -4.362 7.437 0.947 1.00 98.75 145 GLU A CA 1
ATOM 1070 C C . GLU A 1 145 ? -4.825 6.583 -0.220 1.00 98.75 145 GLU A C 1
ATOM 1072 O O . GLU A 1 145 ? -5.001 7.081 -1.328 1.00 98.75 145 GLU A O 1
ATOM 1077 N N . LEU A 1 146 ? -5.006 5.291 0.037 1.00 98.81 146 LEU A N 1
ATOM 1078 C CA . LEU A 1 146 ? -5.511 4.353 -0.954 1.00 98.81 146 LEU A CA 1
ATOM 1079 C C . LEU A 1 146 ? -6.919 3.933 -0.561 1.00 98.81 146 LEU A C 1
ATOM 1081 O O . LEU A 1 146 ? -7.195 3.643 0.609 1.00 98.81 146 LEU A O 1
ATOM 1085 N N . LEU A 1 147 ? -7.790 3.880 -1.563 1.00 98.75 147 LEU A N 1
ATOM 1086 C CA . LEU A 1 147 ? -9.176 3.470 -1.422 1.00 98.75 147 LEU A CA 1
ATOM 1087 C C . LEU A 1 147 ? -9.398 2.158 -2.171 1.00 98.75 147 LEU A C 1
ATOM 1089 O O . LEU A 1 147 ? -9.212 2.079 -3.386 1.00 98.75 147 LEU A O 1
ATOM 1093 N N . LEU A 1 148 ? -9.835 1.126 -1.453 1.00 98.75 148 LEU A N 1
ATOM 1094 C CA . LEU A 1 148 ? -10.196 -0.145 -2.072 1.00 98.75 148 LEU A CA 1
ATOM 1095 C C . LEU A 1 148 ? -11.409 0.006 -3.006 1.00 98.75 148 LEU A C 1
ATOM 1097 O O . LEU A 1 148 ? -12.293 0.824 -2.734 1.00 98.75 148 LEU A O 1
ATOM 1101 N N . PRO A 1 149 ? -11.518 -0.816 -4.067 1.00 98.25 149 PRO A N 1
ATOM 1102 C CA . PRO A 1 149 ? -12.727 -0.926 -4.888 1.00 98.25 149 PRO A CA 1
ATOM 1103 C C . PRO A 1 149 ? -13.998 -1.230 -4.076 1.00 98.25 149 PRO A C 1
ATOM 1105 O O . PRO A 1 149 ? -13.931 -1.683 -2.937 1.00 98.25 149 PRO A O 1
ATOM 1108 N N . ALA A 1 150 ? -15.172 -0.978 -4.663 1.00 97.06 150 ALA A N 1
ATOM 1109 C CA . ALA A 1 150 ? -16.463 -1.062 -3.963 1.00 97.06 150 ALA A CA 1
ATOM 1110 C C . ALA A 1 150 ? -16.820 -2.453 -3.428 1.00 97.06 150 ALA A C 1
ATOM 1112 O O . ALA A 1 150 ? -17.576 -2.570 -2.470 1.00 97.06 150 ALA A O 1
ATOM 1113 N N . ASP A 1 151 ? -16.279 -3.493 -4.046 1.00 97.38 151 ASP A N 1
ATOM 1114 C CA . ASP A 1 151 ? -16.529 -4.895 -3.739 1.00 97.38 151 ASP A CA 1
ATOM 1115 C C . ASP A 1 151 ? -15.461 -5.514 -2.823 1.00 97.38 151 ASP A C 1
ATOM 1117 O O . ASP A 1 151 ? -15.400 -6.735 -2.702 1.00 97.38 151 ASP A O 1
ATOM 1121 N N . LEU A 1 152 ? -14.602 -4.694 -2.206 1.00 97.81 152 LEU A N 1
ATOM 1122 C CA . LEU A 1 152 ? -13.500 -5.159 -1.371 1.00 97.81 152 LEU A CA 1
ATOM 1123 C C . LEU A 1 152 ? -13.352 -4.316 -0.103 1.00 97.81 152 LEU A C 1
ATOM 1125 O O . LEU A 1 152 ? -13.458 -3.091 -0.142 1.00 97.81 152 LEU A O 1
ATOM 1129 N N . THR A 1 153 ? -13.034 -4.970 1.010 1.00 98.38 153 THR A N 1
ATOM 1130 C CA . THR A 1 153 ? -12.693 -4.334 2.286 1.00 98.38 153 THR A CA 1
ATOM 1131 C C . THR A 1 153 ? -11.348 -4.833 2.807 1.00 98.38 153 THR A C 1
ATOM 1133 O O . THR A 1 153 ? -10.862 -5.897 2.419 1.00 98.38 153 THR A O 1
ATOM 1136 N N . TRP A 1 154 ? -10.745 -4.110 3.753 1.00 98.12 154 TRP A N 1
ATOM 1137 C CA . TRP A 1 154 ? -9.498 -4.549 4.395 1.00 98.12 154 TRP A CA 1
ATOM 1138 C C . TRP A 1 154 ? -9.645 -5.861 5.178 1.00 98.12 154 TRP A C 1
ATOM 1140 O O . TRP A 1 154 ? -8.651 -6.519 5.467 1.00 98.12 154 TRP A O 1
ATOM 1150 N N . LYS A 1 155 ? -10.875 -6.279 5.509 1.00 97.50 155 LYS A N 1
ATOM 1151 C CA . LYS A 1 155 ? -11.134 -7.572 6.160 1.00 97.50 155 LYS A CA 1
ATOM 1152 C C . LYS A 1 155 ? -10.940 -8.750 5.190 1.00 97.50 155 LYS A C 1
ATOM 1154 O O . LYS A 1 155 ? -10.622 -9.851 5.643 1.00 97.50 155 LYS A O 1
ATOM 1159 N N . ASP A 1 156 ? -11.072 -8.506 3.885 1.00 97.88 156 ASP A N 1
ATOM 1160 C CA . ASP A 1 156 ? -11.048 -9.528 2.829 1.00 97.88 156 ASP A CA 1
ATOM 1161 C C . ASP A 1 156 ? -9.636 -9.861 2.327 1.00 97.88 156 ASP A C 1
ATOM 1163 O O . ASP A 1 156 ? -9.455 -10.797 1.550 1.00 97.88 156 ASP A O 1
ATOM 1167 N N . VAL A 1 157 ? -8.628 -9.096 2.752 1.00 98.50 157 VAL A N 1
ATOM 1168 C CA . VAL A 1 157 ? -7.251 -9.200 2.257 1.00 98.50 157 VAL A CA 1
ATOM 1169 C C . VAL A 1 157 ? -6.263 -9.423 3.397 1.00 98.50 157 VAL A C 1
ATOM 1171 O O . VAL A 1 157 ? -6.535 -9.114 4.559 1.00 98.50 157 VAL A O 1
ATOM 1174 N N . ASP A 1 158 ? -5.116 -9.994 3.061 1.00 98.69 158 ASP A N 1
ATOM 1175 C CA . ASP A 1 158 ? -4.037 -10.338 3.989 1.00 98.69 158 ASP A CA 1
ATOM 1176 C C . ASP A 1 158 ? -2.846 -9.395 3.808 1.00 98.69 158 ASP A C 1
ATOM 1178 O O . ASP A 1 158 ? -2.094 -9.184 4.750 1.00 98.69 158 ASP A O 1
ATOM 1182 N N . TYR A 1 159 ? -2.692 -8.769 2.638 1.00 98.81 159 TYR A N 1
ATOM 1183 C CA . TYR A 1 159 ? -1.585 -7.857 2.365 1.00 98.81 159 TYR A CA 1
ATOM 1184 C C . TYR A 1 159 ? -1.984 -6.670 1.487 1.00 98.81 159 TYR A C 1
ATOM 1186 O O . TYR A 1 159 ? -2.937 -6.730 0.708 1.00 98.81 159 TYR A O 1
ATOM 1194 N N . LEU A 1 160 ? -1.166 -5.622 1.569 1.00 98.88 160 LEU A N 1
ATOM 1195 C CA . LEU A 1 160 ? -1.019 -4.571 0.567 1.00 98.88 160 LEU A CA 1
ATOM 1196 C C . LEU A 1 160 ? 0.444 -4.552 0.107 1.00 98.88 160 LEU A C 1
ATOM 1198 O O . LEU A 1 160 ? 1.349 -4.576 0.937 1.00 98.88 160 LEU A O 1
ATOM 1202 N N . SER A 1 161 ? 0.689 -4.526 -1.200 1.00 98.88 161 SER A N 1
ATOM 1203 C CA . SER A 1 161 ? 2.022 -4.657 -1.794 1.00 98.88 161 SER A CA 1
ATOM 1204 C C . SER A 1 161 ? 2.233 -3.688 -2.952 1.00 98.88 161 SER A C 1
ATOM 1206 O O . SER A 1 161 ? 1.300 -3.386 -3.688 1.00 98.88 161 SER A O 1
ATOM 1208 N N . VAL A 1 162 ? 3.478 -3.244 -3.127 1.00 98.88 162 VAL A N 1
ATOM 1209 C CA . VAL A 1 162 ? 3.982 -2.708 -4.394 1.00 98.88 162 VAL A CA 1
ATOM 1210 C C . VAL A 1 162 ? 4.532 -3.887 -5.183 1.00 98.88 162 VAL A C 1
ATOM 1212 O O . VAL A 1 162 ? 5.541 -4.480 -4.796 1.00 98.88 162 VAL A O 1
ATOM 1215 N N . TYR A 1 163 ? 3.873 -4.243 -6.278 1.00 98.81 163 TYR A N 1
ATOM 1216 C CA . TYR A 1 163 ? 4.195 -5.456 -7.021 1.00 98.81 163 TYR A CA 1
ATOM 1217 C C . TYR A 1 163 ? 4.362 -5.161 -8.506 1.00 98.81 163 TYR A C 1
ATOM 1219 O O . TYR A 1 163 ? 3.501 -4.531 -9.120 1.00 98.81 163 TYR A O 1
ATOM 1227 N N . CYS A 1 164 ? 5.451 -5.656 -9.094 1.00 98.56 164 CYS A N 1
ATOM 1228 C CA . CYS A 1 164 ? 5.695 -5.572 -10.528 1.00 98.56 164 CYS A CA 1
ATOM 1229 C C . CYS A 1 164 ? 5.199 -6.832 -11.234 1.00 98.56 164 CYS A C 1
ATOM 1231 O O . CYS A 1 164 ? 5.744 -7.920 -11.033 1.00 98.56 164 CYS A O 1
ATOM 1233 N N . ILE A 1 165 ? 4.177 -6.677 -12.077 1.00 98.25 165 ILE A N 1
ATOM 1234 C CA . ILE A 1 165 ? 3.511 -7.795 -12.759 1.00 98.25 165 ILE A CA 1
ATOM 1235 C C . ILE A 1 165 ? 4.445 -8.426 -13.791 1.00 98.25 165 ILE A C 1
ATOM 1237 O O . ILE A 1 165 ? 4.667 -9.634 -13.756 1.00 98.25 165 ILE A O 1
ATOM 1241 N N . SER A 1 166 ? 5.063 -7.611 -14.647 1.00 97.38 166 SER A N 1
ATOM 1242 C CA . SER A 1 166 ? 5.978 -8.084 -15.694 1.00 97.38 166 SER A CA 1
ATOM 1243 C C . SER A 1 166 ? 7.128 -8.958 -15.164 1.00 97.38 166 SER A C 1
ATOM 1245 O O . SER A 1 166 ? 7.498 -9.943 -15.803 1.00 97.38 166 SER A O 1
ATOM 1247 N N . PHE A 1 167 ? 7.667 -8.651 -13.979 1.00 97.12 167 PHE A N 1
ATOM 1248 C CA . PHE A 1 167 ? 8.764 -9.415 -13.367 1.00 97.12 167 PHE A CA 1
ATOM 1249 C C . PHE A 1 167 ? 8.328 -10.387 -12.268 1.00 97.12 167 PHE A C 1
ATOM 1251 O O . PHE A 1 167 ? 9.184 -11.056 -11.696 1.00 97.12 167 PHE A O 1
ATOM 1258 N N . HIS A 1 168 ? 7.027 -10.489 -11.978 1.00 97.69 168 HIS A N 1
ATOM 1259 C CA . HIS A 1 168 ? 6.494 -11.327 -10.898 1.00 97.69 168 HIS A CA 1
ATOM 1260 C C . HIS A 1 168 ? 7.228 -11.107 -9.561 1.00 97.69 168 HIS A C 1
ATOM 1262 O O . HIS A 1 168 ? 7.541 -12.057 -8.839 1.00 97.69 168 HIS A O 1
ATOM 1268 N N . HIS A 1 169 ? 7.532 -9.845 -9.238 1.00 98.25 169 HIS A N 1
ATOM 1269 C CA . HIS A 1 169 ? 8.390 -9.494 -8.108 1.00 98.25 169 HIS A CA 1
ATOM 1270 C C . HIS A 1 169 ? 7.686 -8.517 -7.163 1.00 98.25 169 HIS A C 1
ATOM 1272 O O . HIS A 1 169 ? 7.214 -7.455 -7.574 1.00 98.25 169 HIS A O 1
ATOM 1278 N N . ASN A 1 170 ? 7.640 -8.884 -5.883 1.00 98.69 170 ASN A N 1
ATOM 1279 C CA . ASN A 1 170 ? 7.176 -8.029 -4.799 1.00 98.69 170 ASN A CA 1
ATOM 1280 C C . ASN A 1 170 ? 8.294 -7.058 -4.395 1.00 98.69 170 ASN A C 1
ATOM 1282 O O . ASN A 1 170 ? 9.352 -7.489 -3.944 1.00 98.69 170 ASN A O 1
ATOM 1286 N N . PHE A 1 171 ? 8.061 -5.757 -4.542 1.00 98.81 171 PHE A N 1
ATOM 1287 C CA . PHE A 1 171 ? 9.030 -4.726 -4.166 1.00 98.81 171 PHE A CA 1
ATOM 1288 C C . PHE A 1 171 ? 8.915 -4.319 -2.702 1.00 98.81 171 PHE A C 1
ATOM 1290 O O . PHE A 1 171 ? 9.886 -3.860 -2.106 1.00 98.81 171 PHE A O 1
ATOM 1297 N N . GLY A 1 172 ? 7.754 -4.530 -2.096 1.00 98.81 172 GLY A N 1
ATOM 1298 C CA . GLY A 1 172 ? 7.536 -4.320 -0.678 1.00 98.81 172 GLY A CA 1
ATOM 1299 C C . GLY A 1 172 ? 6.074 -4.502 -0.319 1.00 98.81 172 GLY A C 1
ATOM 1300 O O . GLY A 1 172 ? 5.192 -4.436 -1.175 1.00 98.81 172 GLY A O 1
ATOM 1301 N N . TYR A 1 173 ? 5.813 -4.763 0.955 1.00 98.88 173 TYR A N 1
ATOM 1302 C CA . TYR A 1 173 ? 4.475 -5.098 1.419 1.00 98.88 173 TYR A CA 1
ATOM 1303 C C . TYR A 1 173 ? 4.251 -4.727 2.878 1.00 98.88 173 TYR A C 1
ATOM 1305 O O . TYR A 1 173 ? 5.190 -4.530 3.647 1.00 98.88 173 TYR A O 1
ATOM 1313 N N . ILE A 1 174 ? 2.986 -4.692 3.268 1.00 98.81 174 ILE A N 1
ATOM 1314 C CA . ILE A 1 174 ? 2.545 -4.684 4.654 1.00 98.81 174 ILE A CA 1
ATOM 1315 C C . ILE A 1 174 ? 1.430 -5.713 4.826 1.00 98.81 174 ILE A C 1
ATOM 1317 O O . ILE A 1 174 ? 0.584 -5.882 3.947 1.00 98.81 174 ILE A O 1
ATOM 1321 N N . GLN A 1 175 ? 1.457 -6.421 5.953 1.00 98.62 175 GLN A N 1
ATOM 1322 C CA . GLN A 1 175 ? 0.440 -7.405 6.311 1.00 98.62 175 GLN A CA 1
ATOM 1323 C C . GLN A 1 175 ? -0.762 -6.698 6.944 1.00 98.62 175 GLN A C 1
ATOM 1325 O O . GLN A 1 175 ? -0.607 -5.819 7.794 1.00 98.62 175 GLN A O 1
ATOM 1330 N N . ILE A 1 176 ? -1.960 -7.095 6.536 1.00 98.56 176 ILE A N 1
ATOM 1331 C CA . ILE A 1 176 ? -3.224 -6.589 7.055 1.00 98.56 176 ILE A CA 1
ATOM 1332 C C . ILE A 1 176 ? -3.662 -7.497 8.211 1.00 98.56 176 ILE A C 1
ATOM 1334 O O . ILE A 1 176 ? -3.929 -8.685 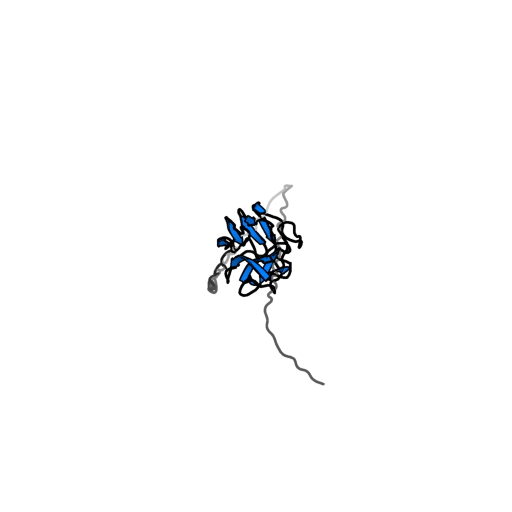8.001 1.00 98.56 176 ILE A O 1
ATOM 1338 N N . PRO A 1 177 ? -3.727 -6.982 9.452 1.00 97.38 177 PRO A N 1
ATOM 1339 C CA . PRO A 1 177 ? -4.081 -7.803 10.596 1.00 97.38 177 PRO A CA 1
ATOM 1340 C C . PRO A 1 177 ? -5.522 -8.303 10.495 1.00 97.38 177 PRO A C 1
ATOM 1342 O O . PRO A 1 177 ? -6.431 -7.608 10.039 1.00 97.38 177 PRO A O 1
ATOM 1345 N N . LYS A 1 178 ? -5.745 -9.526 10.974 1.00 95.06 178 LYS A N 1
ATOM 1346 C CA . LYS A 1 178 ? -7.081 -10.118 11.041 1.00 95.06 178 LYS A CA 1
ATOM 1347 C C . LYS A 1 178 ? -7.850 -9.622 12.256 1.00 95.06 178 LYS A C 1
ATOM 1349 O O . LYS A 1 178 ? -7.272 -9.323 13.296 1.00 95.06 178 LYS A O 1
ATOM 1354 N N . GLY A 1 179 ? -9.173 -9.544 12.113 1.00 92.56 179 GLY A N 1
ATOM 1355 C CA . GLY A 1 179 ? -10.064 -9.108 13.191 1.00 92.56 179 GLY A CA 1
ATOM 1356 C C . GLY A 1 179 ? -10.026 -7.603 13.479 1.00 92.56 179 GLY A C 1
ATOM 1357 O O . GLY A 1 179 ? -10.360 -7.199 14.590 1.00 92.56 179 GLY A O 1
ATOM 1358 N N . ILE A 1 180 ? -9.630 -6.770 12.508 1.00 94.25 180 ILE A N 1
ATOM 1359 C CA . ILE A 1 180 ? -9.687 -5.309 12.652 1.00 94.25 180 ILE A CA 1
ATOM 1360 C C . ILE A 1 180 ? -11.122 -4.820 12.894 1.00 94.25 180 ILE A C 1
ATOM 1362 O O . ILE A 1 180 ? -12.059 -5.195 12.184 1.00 94.25 180 ILE A O 1
ATOM 1366 N N . ASN A 1 181 ? -11.276 -3.942 13.887 1.00 94.38 181 ASN A N 1
ATOM 1367 C CA . ASN A 1 181 ? -12.531 -3.268 14.211 1.00 94.38 181 ASN A CA 1
ATOM 1368 C C . ASN A 1 181 ? -12.440 -1.783 13.836 1.00 94.38 181 ASN A C 1
ATOM 1370 O O . ASN A 1 181 ? -12.132 -0.934 14.674 1.00 94.38 181 ASN A O 1
ATOM 1374 N N . VAL A 1 182 ? -12.676 -1.497 12.557 1.00 96.12 182 VAL A N 1
ATOM 1375 C CA . VAL A 1 182 ? -12.636 -0.151 11.963 1.00 96.12 182 VAL A CA 1
ATOM 1376 C C . VAL A 1 182 ? -14.042 0.282 11.528 1.00 96.12 182 VAL A C 1
ATOM 1378 O O . VAL A 1 182 ? -14.879 -0.593 11.280 1.00 96.12 182 VAL A O 1
ATOM 1381 N N . PRO A 1 183 ? -14.336 1.596 11.468 1.00 96.12 183 PRO A N 1
ATOM 1382 C CA . PRO A 1 183 ? -15.615 2.102 10.976 1.00 96.12 183 PRO A CA 1
ATOM 1383 C C . PRO A 1 183 ? -15.916 1.623 9.555 1.00 96.12 183 PRO A C 1
ATOM 1385 O O . PRO A 1 183 ? -15.003 1.299 8.799 1.00 96.12 183 PRO A O 1
ATOM 1388 N N . GLU A 1 184 ? -17.188 1.626 9.171 1.00 95.56 184 GLU A N 1
ATOM 1389 C CA . GLU A 1 184 ? -17.559 1.394 7.776 1.00 95.56 184 GLU A CA 1
ATOM 1390 C C . GLU A 1 184 ? -17.303 2.645 6.922 1.00 95.56 184 GLU A C 1
ATOM 1392 O O . GLU A 1 184 ? -17.492 3.772 7.388 1.00 95.56 184 GLU A O 1
ATOM 1397 N N . TYR A 1 185 ? -16.861 2.434 5.680 1.00 96.06 185 TYR A N 1
ATOM 1398 C CA . TYR A 1 185 ? -16.689 3.489 4.681 1.00 96.06 185 TYR A CA 1
ATOM 1399 C C . TYR A 1 185 ? -18.039 4.154 4.350 1.00 96.06 185 TYR A C 1
ATOM 1401 O O . TYR A 1 185 ? -19.047 3.455 4.213 1.00 96.06 185 TYR A O 1
ATOM 1409 N N . GLN A 1 186 ? -18.053 5.489 4.245 1.00 86.62 186 GLN A N 1
ATOM 1410 C CA . GLN A 1 186 ? -19.258 6.304 4.014 1.00 86.62 186 GLN A CA 1
ATOM 1411 C C . GLN A 1 186 ? -19.483 6.642 2.542 1.00 86.62 186 GLN A C 1
ATOM 1413 O O . GLN A 1 186 ? -18.488 6.915 1.837 1.00 86.62 186 GLN A O 1
#

Foldseek 3Di:
DDDDDDDDDDDDDDDDDDDDDDDDDDDDDDDDDDDDDDDDDDDDDDDDDDDDDDPPPPPPPPPPDPDAAKDWQAWKDFDAQPFIFGIWIDGAFFKIKTFQTWGNQPQPAKAKFWAADDDWLPTDGFAWQVRDRDRDGTDGRDIGMGGGDPVHTLQHTQKIFTARNVVRDTRIIGTRDHPHRHHHDD

Organism: Folsomia candida (NCBI:txid158441)

Radius of gyration: 37.46 Å; chains: 1; bounding box: 96×71×70 Å

Secondary structure (DSSP, 8-state):
--------------------------------------------------PPPPP--------PPPPP--EEEE--EE-STT-B-S-EEE-SSSEEEEEEEEE-S--TTEEEEEESSS--TTSEE---TTS--SPP--EEEEEEEEE--TT--GGG-SEEEEEETTTTEEEEEEE--TT---PPP-